Protein AF-A0A8I1W6R0-F1 (afdb_monomer)

Radius of gyratio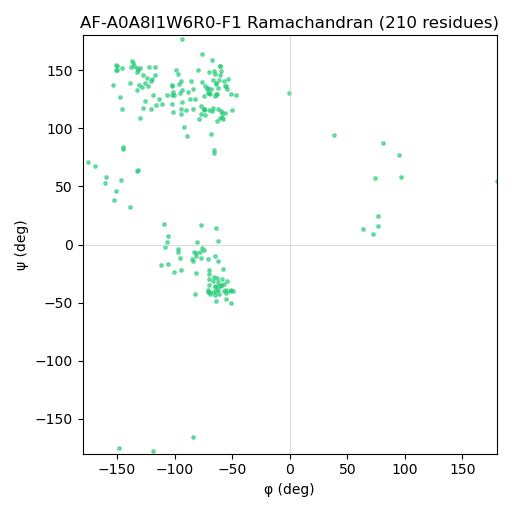n: 27.29 Å; Cα contacts (8 Å, |Δi|>4): 336; chains: 1; bounding box: 100×72×65 Å

Nearest PDB structures (foldseek):
  4rcj-assembly1_A  TM=4.500E-01  e=7.245E-02  Homo sapiens
  7qkn-assembly2_B  TM=4.262E-01  e=5.130E-02  Homo sapiens
  8bs5-assembly1_A  TM=4.139E-01  e=1.084E-01  Homo sapiens
  2g2x-assembly3_C  TM=3.161E-01  e=1.148E-01  Pseudomonas putida KT2440
  3eop-assembly1_A  TM=4.352E-01  e=2.036E+00  Homo sapiens

Mean predicted aligned error: 14.36 Å

Structure (mmCIF, N/CA/C/O backbone):
data_AF-A0A8I1W6R0-F1
#
_entry.id   AF-A0A8I1W6R0-F1
#
loop_
_atom_site.group_PDB
_atom_site.id
_atom_site.type_symbol
_atom_site.label_atom_id
_atom_site.label_alt_id
_atom_site.label_comp_id
_atom_site.label_asym_id
_atom_site.label_entity_id
_atom_site.label_seq_id
_atom_site.pdbx_PDB_ins_code
_atom_site.Cartn_x
_atom_site.Cartn_y
_atom_site.Cartn_z
_atom_site.occupancy
_atom_site.B_iso_or_equiv
_atom_site.auth_seq_id
_atom_site.auth_comp_id
_atom_site.auth_asym_id
_atom_site.auth_atom_id
_atom_site.pdbx_PDB_model_num
ATOM 1 N N . MET A 1 1 ? 82.281 -37.418 -23.275 1.00 39.62 1 MET A N 1
ATOM 2 C CA . MET A 1 1 ? 82.101 -35.989 -22.942 1.00 39.62 1 MET A CA 1
ATOM 3 C C . MET A 1 1 ? 80.602 -35.710 -22.928 1.00 39.62 1 MET A C 1
ATOM 5 O O . MET A 1 1 ? 79.991 -35.872 -23.977 1.00 39.62 1 MET A O 1
ATOM 9 N N . PRO A 1 2 ? 79.998 -35.463 -21.753 1.00 43.41 2 PRO A N 1
ATOM 10 C CA . PRO A 1 2 ? 78.548 -35.475 -21.556 1.00 43.41 2 PRO A CA 1
ATOM 11 C C . PRO A 1 2 ? 77.960 -34.060 -21.637 1.00 43.41 2 PRO A C 1
ATOM 13 O O . PRO A 1 2 ? 78.606 -33.112 -21.198 1.00 43.41 2 PRO A O 1
ATOM 16 N N . ILE A 1 3 ? 76.733 -33.906 -22.145 1.00 42.78 3 ILE A N 1
ATOM 17 C CA . ILE A 1 3 ? 75.996 -32.639 -22.033 1.00 42.78 3 ILE A CA 1
ATOM 18 C C . ILE A 1 3 ? 74.587 -32.908 -21.492 1.00 42.78 3 ILE A C 1
ATOM 20 O O . ILE A 1 3 ? 73.749 -33.531 -22.134 1.00 42.78 3 ILE A O 1
ATOM 24 N N . ALA A 1 4 ? 74.455 -32.461 -20.244 1.00 39.97 4 ALA A N 1
ATOM 25 C CA . ALA A 1 4 ? 73.326 -32.180 -19.366 1.00 39.97 4 ALA A CA 1
ATOM 26 C C . ALA A 1 4 ? 71.875 -32.385 -19.850 1.00 39.97 4 ALA A C 1
ATOM 28 O O . ALA A 1 4 ? 71.417 -31.807 -20.833 1.00 39.97 4 ALA A O 1
ATOM 29 N N . ALA A 1 5 ? 71.128 -33.093 -18.997 1.00 42.16 5 ALA A N 1
ATOM 30 C CA . ALA A 1 5 ? 69.675 -33.085 -18.914 1.00 42.16 5 ALA A CA 1
ATOM 31 C C . ALA A 1 5 ? 69.142 -31.701 -18.498 1.00 42.16 5 ALA A C 1
ATOM 33 O O . ALA A 1 5 ? 69.682 -31.055 -17.599 1.00 42.16 5 ALA A O 1
ATOM 34 N N . THR A 1 6 ? 68.060 -31.267 -19.140 1.00 49.19 6 THR A N 1
ATOM 35 C CA . THR A 1 6 ? 67.317 -30.038 -18.828 1.00 49.19 6 THR A CA 1
ATOM 36 C C . THR A 1 6 ? 66.114 -30.370 -17.933 1.00 49.19 6 THR A C 1
ATOM 38 O O . THR A 1 6 ? 65.444 -31.372 -18.193 1.00 49.19 6 THR A O 1
ATOM 41 N N . PRO A 1 7 ? 65.805 -29.569 -16.896 1.00 45.44 7 PRO A N 1
ATOM 42 C CA . PRO A 1 7 ? 64.643 -29.797 -16.045 1.00 45.44 7 PRO A CA 1
ATOM 43 C C . PRO A 1 7 ? 63.355 -29.173 -16.610 1.00 45.44 7 PRO A C 1
ATOM 45 O O . PRO A 1 7 ? 63.336 -28.058 -17.130 1.00 45.44 7 PRO A O 1
ATOM 48 N N . THR A 1 8 ? 62.272 -29.929 -16.442 1.00 42.75 8 THR A N 1
ATOM 49 C CA . THR A 1 8 ? 60.857 -29.574 -16.593 1.00 42.75 8 THR A CA 1
ATOM 50 C C . THR A 1 8 ? 60.512 -28.250 -15.904 1.00 42.75 8 THR A C 1
ATOM 52 O O . THR A 1 8 ? 60.788 -28.086 -14.720 1.00 42.75 8 THR A O 1
ATOM 55 N N . THR A 1 9 ? 59.862 -27.329 -16.623 1.00 40.44 9 THR A N 1
ATOM 56 C CA . THR A 1 9 ? 59.266 -26.108 -16.050 1.00 40.44 9 THR A CA 1
ATOM 57 C C . THR A 1 9 ? 57.742 -26.181 -16.174 1.00 40.44 9 THR A C 1
ATOM 59 O O . THR A 1 9 ? 57.217 -26.414 -17.263 1.00 40.44 9 THR A O 1
ATOM 62 N N . GLU A 1 10 ? 57.051 -26.029 -15.043 1.00 40.22 10 GLU A N 1
ATOM 63 C CA . GLU A 1 10 ? 55.591 -25.953 -14.901 1.00 40.22 10 GLU A CA 1
ATOM 64 C C . GLU A 1 10 ? 54.977 -24.765 -15.670 1.00 40.22 10 GLU A C 1
ATOM 66 O O . GLU A 1 10 ? 55.624 -23.725 -15.821 1.00 40.22 10 GLU A O 1
ATOM 71 N N . PRO A 1 11 ? 53.700 -24.841 -16.090 1.00 42.50 11 PRO A N 1
ATOM 72 C CA . PRO A 1 11 ? 52.971 -23.665 -16.541 1.00 42.50 11 PRO A CA 1
ATOM 73 C C . PRO A 1 11 ? 52.480 -22.833 -15.343 1.00 42.50 11 PRO A C 1
ATOM 75 O O . PRO A 1 11 ? 51.523 -23.191 -14.655 1.00 42.50 11 PRO A O 1
ATOM 78 N N . THR A 1 12 ? 53.112 -21.678 -15.130 1.00 39.31 12 THR A N 1
ATOM 79 C CA . THR A 1 12 ? 52.629 -20.620 -14.232 1.00 39.31 12 THR A CA 1
ATOM 80 C C . THR A 1 12 ? 51.257 -20.120 -14.689 1.00 39.31 12 THR A C 1
ATOM 82 O O . THR A 1 12 ? 51.101 -19.525 -15.755 1.00 39.31 12 THR A O 1
ATOM 85 N N . SER A 1 13 ? 50.266 -20.364 -13.835 1.00 40.09 13 SER A N 1
ATOM 86 C CA . SER A 1 13 ? 48.895 -19.864 -13.895 1.00 40.09 13 SER A CA 1
ATOM 87 C C . SER A 1 13 ? 48.857 -18.332 -13.945 1.00 40.09 13 SER A C 1
ATOM 89 O O . SER A 1 13 ? 49.197 -17.655 -12.973 1.00 40.09 13 SER A O 1
ATOM 91 N N . VAL A 1 14 ? 48.418 -17.773 -15.074 1.00 41.88 14 VAL A N 1
ATOM 92 C CA . VAL A 1 14 ? 48.085 -16.350 -15.190 1.00 41.88 14 VAL A CA 1
ATOM 93 C C . VAL A 1 14 ? 46.612 -16.195 -14.822 1.00 41.88 14 VAL A C 1
ATOM 95 O O . VAL A 1 14 ? 45.716 -16.364 -15.651 1.00 41.88 14 VAL A O 1
ATOM 98 N N . ALA A 1 15 ? 46.352 -15.909 -13.545 1.00 39.34 15 ALA A N 1
ATOM 99 C CA . ALA A 1 15 ? 45.029 -15.528 -13.072 1.00 39.34 15 ALA A CA 1
ATOM 100 C C . ALA A 1 15 ? 44.594 -14.242 -13.790 1.00 39.34 15 ALA A C 1
ATOM 102 O O . ALA A 1 15 ? 45.134 -13.158 -13.570 1.00 39.34 15 ALA A O 1
ATOM 103 N N . SER A 1 16 ? 43.626 -14.389 -14.691 1.00 39.25 16 SER A N 1
ATOM 104 C CA . SER A 1 16 ? 43.019 -13.286 -15.422 1.00 39.25 16 SER A CA 1
ATOM 105 C C . SER A 1 16 ? 42.226 -12.420 -14.448 1.00 39.25 16 SER A C 1
ATOM 107 O O . SER A 1 16 ? 41.252 -12.866 -13.842 1.00 39.25 16 SER A O 1
ATOM 109 N N . VAL A 1 17 ? 42.674 -11.179 -14.281 1.00 43.59 17 VAL A N 1
ATOM 110 C CA . VAL A 1 17 ? 41.998 -10.142 -13.502 1.00 43.59 17 VAL A CA 1
ATOM 111 C C . VAL A 1 17 ? 40.658 -9.845 -14.172 1.00 43.59 17 VAL A C 1
ATOM 113 O O . VAL A 1 17 ? 40.604 -9.230 -15.236 1.00 43.59 17 VAL A O 1
ATOM 116 N N . THR A 1 18 ? 39.561 -10.297 -13.568 1.00 38.66 18 THR A N 1
ATOM 117 C CA . THR A 1 18 ? 38.209 -9.923 -13.993 1.00 38.66 18 THR A CA 1
ATOM 118 C C . THR A 1 18 ? 37.999 -8.419 -13.783 1.00 38.66 18 THR A C 1
ATOM 120 O O . THR A 1 18 ? 38.247 -7.928 -12.675 1.00 38.66 18 THR A O 1
ATOM 123 N N . PRO A 1 19 ? 37.528 -7.665 -14.793 1.00 37.31 19 PRO A N 1
ATOM 124 C CA . PRO A 1 19 ? 37.219 -6.253 -14.625 1.00 37.31 19 PRO A CA 1
ATOM 125 C C . PRO A 1 19 ? 36.042 -6.049 -13.658 1.00 37.31 19 PRO A C 1
ATOM 127 O O . PRO A 1 19 ? 35.131 -6.866 -13.553 1.00 37.31 19 PRO A O 1
ATOM 130 N N . ILE A 1 20 ? 36.071 -4.912 -12.961 1.00 47.50 20 ILE A N 1
ATOM 131 C CA . ILE A 1 20 ? 35.216 -4.472 -11.837 1.00 47.50 20 ILE A CA 1
ATOM 132 C C . ILE A 1 20 ? 33.718 -4.289 -12.207 1.00 47.50 20 ILE A C 1
ATOM 134 O O . ILE A 1 20 ? 32.919 -3.756 -11.437 1.00 47.50 20 ILE A O 1
ATOM 138 N N . THR A 1 21 ? 33.270 -4.787 -13.355 1.00 44.94 21 THR A N 1
ATOM 139 C CA . THR A 1 21 ? 31.900 -4.611 -13.856 1.00 44.94 21 THR A CA 1
ATOM 140 C C . THR A 1 21 ? 30.864 -5.520 -13.170 1.00 44.94 21 THR A C 1
ATOM 142 O O . THR A 1 21 ? 29.666 -5.283 -13.286 1.00 44.94 21 THR A O 1
ATOM 145 N N . GLU A 1 22 ? 31.282 -6.517 -12.382 1.00 36.78 22 GLU A N 1
ATOM 146 C CA . GLU A 1 22 ? 30.377 -7.502 -11.756 1.00 36.78 22 GLU A CA 1
ATOM 147 C C . GLU A 1 22 ? 29.694 -7.018 -10.457 1.00 36.78 22 GLU A C 1
ATOM 149 O O . GLU A 1 22 ? 28.791 -7.661 -9.915 1.00 36.78 22 GLU A O 1
ATOM 154 N N . ARG A 1 23 ? 30.078 -5.849 -9.928 1.00 36.94 23 ARG A N 1
ATOM 155 C CA . ARG A 1 23 ? 29.515 -5.341 -8.662 1.00 36.94 23 ARG A CA 1
ATOM 156 C C . ARG A 1 23 ? 28.181 -4.600 -8.819 1.00 36.94 23 ARG A C 1
ATOM 158 O O . ARG A 1 23 ? 27.482 -4.414 -7.823 1.00 36.94 23 ARG A O 1
ATOM 165 N N . ALA A 1 24 ? 27.798 -4.221 -10.040 1.00 35.19 24 ALA A N 1
ATOM 166 C CA . ALA A 1 24 ? 26.541 -3.518 -10.313 1.00 35.19 24 ALA A CA 1
ATOM 167 C C . ALA A 1 24 ? 25.320 -4.459 -10.405 1.00 35.19 24 ALA A C 1
ATOM 169 O O . ALA A 1 24 ? 24.206 -4.049 -10.081 1.00 35.19 24 ALA A O 1
ATOM 170 N N . SER A 1 25 ? 25.522 -5.738 -10.735 1.00 36.66 25 SER A N 1
ATOM 171 C CA . 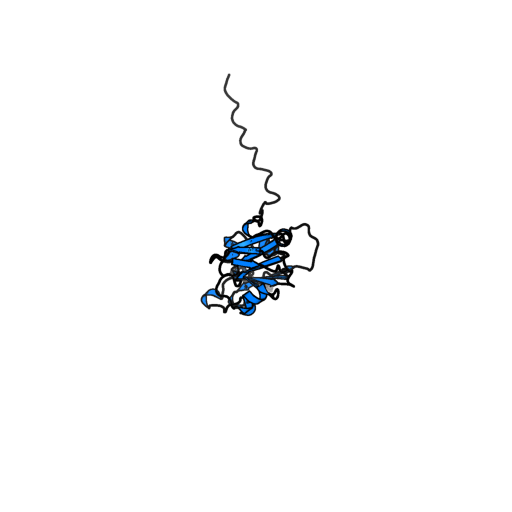SER A 1 25 ? 24.439 -6.693 -11.038 1.00 36.66 25 SER A CA 1
ATOM 172 C C . SER A 1 25 ? 23.796 -7.354 -9.809 1.00 36.66 25 SER A C 1
ATOM 174 O O . SER A 1 25 ? 22.801 -8.061 -9.925 1.00 36.66 25 SER A O 1
ATOM 176 N N . ARG A 1 26 ? 24.320 -7.136 -8.593 1.00 44.53 26 ARG A N 1
ATOM 177 C CA . ARG A 1 26 ? 23.848 -7.841 -7.379 1.00 44.53 26 ARG A CA 1
ATOM 178 C C . ARG A 1 26 ? 22.572 -7.278 -6.738 1.00 44.53 26 ARG A C 1
ATOM 180 O O . ARG A 1 26 ? 22.145 -7.786 -5.705 1.00 44.53 26 ARG A O 1
ATOM 187 N N . HIS A 1 27 ? 21.948 -6.253 -7.316 1.00 47.56 27 HIS A N 1
ATOM 188 C CA . HIS A 1 27 ? 20.782 -5.600 -6.705 1.00 47.56 27 HIS A CA 1
ATOM 189 C C . HIS A 1 27 ? 19.429 -6.098 -7.236 1.00 47.56 27 HIS A C 1
ATOM 191 O O . HIS A 1 27 ? 18.401 -5.746 -6.666 1.00 47.56 27 HIS A O 1
ATOM 197 N N . GLU A 1 28 ? 19.393 -6.952 -8.263 1.00 47.94 28 GLU A N 1
ATOM 198 C CA . GLU A 1 28 ? 18.135 -7.355 -8.917 1.00 47.94 28 GLU A CA 1
ATOM 199 C C . GLU A 1 28 ? 17.275 -8.371 -8.140 1.00 47.94 28 GLU A C 1
ATOM 201 O O . GLU A 1 28 ? 16.168 -8.685 -8.571 1.00 47.94 28 GLU A O 1
ATOM 206 N N . HIS A 1 29 ? 17.724 -8.875 -6.984 1.00 57.84 29 HIS A N 1
ATOM 207 C CA . HIS A 1 29 ? 17.049 -9.999 -6.313 1.00 57.84 29 HIS A CA 1
ATOM 208 C C . HIS A 1 29 ? 16.942 -9.872 -4.792 1.00 57.84 29 HIS A C 1
ATOM 210 O O . HIS A 1 29 ? 16.953 -10.8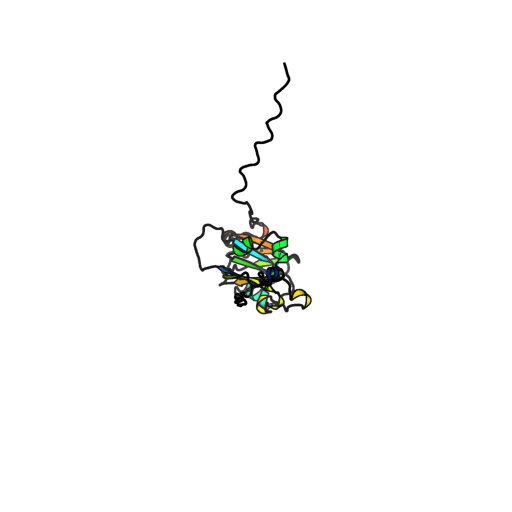67 -4.069 1.00 57.84 29 HIS A O 1
ATOM 216 N N . THR A 1 30 ? 16.808 -8.653 -4.270 1.00 76.25 30 THR A N 1
ATOM 217 C CA . THR A 1 30 ? 16.505 -8.503 -2.841 1.00 76.25 30 THR A CA 1
ATOM 218 C C . THR A 1 30 ? 15.042 -8.864 -2.580 1.00 76.25 30 THR A C 1
ATOM 220 O O . THR A 1 30 ? 14.134 -8.193 -3.072 1.00 76.25 30 THR A O 1
ATOM 223 N N . CYS A 1 31 ? 14.818 -9.929 -1.809 1.00 80.00 31 CYS A N 1
ATOM 224 C CA . CYS A 1 31 ? 13.500 -10.413 -1.411 1.00 80.00 31 CYS A CA 1
ATOM 225 C C . CYS A 1 31 ? 13.445 -10.565 0.111 1.00 80.00 31 CYS A C 1
ATOM 227 O O . CYS A 1 31 ? 14.168 -11.374 0.690 1.00 80.00 31 CYS A O 1
ATOM 229 N N . TYR A 1 32 ? 12.566 -9.804 0.750 1.00 81.75 32 TYR A N 1
ATOM 230 C CA . TYR A 1 32 ? 12.228 -9.945 2.159 1.00 81.75 32 TYR A CA 1
ATOM 231 C C . TYR A 1 32 ? 11.003 -10.834 2.258 1.00 81.75 32 TYR A C 1
ATOM 233 O O . TYR A 1 32 ? 9.932 -10.440 1.804 1.00 81.75 32 TYR A O 1
ATOM 241 N N . ARG A 1 33 ? 11.152 -12.040 2.810 1.00 81.12 33 ARG A N 1
ATOM 242 C CA . ARG A 1 33 ? 10.019 -12.916 3.119 1.00 81.12 33 ARG A CA 1
ATOM 243 C C . ARG A 1 33 ? 9.718 -12.836 4.600 1.00 81.12 33 ARG A C 1
ATOM 245 O O . ARG A 1 33 ? 10.612 -12.993 5.429 1.00 81.12 33 ARG A O 1
ATOM 252 N N . HIS A 1 34 ? 8.452 -12.635 4.922 1.00 75.50 34 HIS A N 1
ATOM 253 C CA . HIS A 1 34 ? 8.001 -12.663 6.298 1.00 75.50 34 HIS A CA 1
ATOM 254 C C . HIS A 1 34 ? 7.495 -14.065 6.621 1.00 75.50 34 HIS A C 1
ATOM 256 O O . HIS A 1 34 ? 6.520 -14.535 6.039 1.00 75.50 34 HIS A O 1
ATOM 262 N N . ALA A 1 35 ? 8.163 -14.742 7.558 1.00 58.53 35 ALA A N 1
ATOM 263 C CA . ALA A 1 35 ? 7.620 -15.960 8.143 1.00 58.53 35 ALA A CA 1
ATOM 264 C C . ALA A 1 35 ? 6.282 -15.654 8.839 1.00 58.53 35 ALA A C 1
ATOM 266 O O . ALA A 1 35 ? 6.095 -14.569 9.414 1.00 58.53 35 ALA A O 1
ATOM 267 N N . GLN A 1 36 ? 5.364 -16.621 8.790 1.00 54.34 36 GLN A N 1
ATOM 268 C CA . GLN A 1 36 ? 4.136 -16.603 9.578 1.00 54.34 36 GLN A CA 1
ATOM 269 C C . GLN A 1 36 ? 4.529 -16.527 11.061 1.00 54.34 36 GLN A C 1
ATOM 271 O O . GLN A 1 36 ? 5.174 -17.430 11.579 1.00 54.34 36 GLN A O 1
ATOM 276 N N . ARG A 1 37 ? 4.199 -15.391 11.688 1.00 49.91 37 ARG A N 1
ATOM 277 C CA . ARG A 1 37 ? 4.227 -15.097 13.130 1.00 49.91 37 ARG A CA 1
ATOM 278 C C . ARG A 1 37 ? 5.420 -15.685 13.918 1.00 49.91 37 ARG A C 1
ATOM 280 O O . ARG A 1 37 ? 5.332 -16.765 14.486 1.00 49.91 37 ARG A O 1
ATOM 287 N N . SER A 1 38 ? 6.483 -14.895 14.096 1.00 44.66 38 SER A N 1
ATOM 288 C CA . SER A 1 38 ? 7.211 -14.925 15.371 1.00 44.66 38 SER A CA 1
ATOM 289 C C . SER A 1 38 ? 6.800 -13.693 16.174 1.00 44.66 38 SER A C 1
ATOM 291 O O . SER A 1 38 ? 6.762 -12.573 15.658 1.00 44.66 38 SER A O 1
ATOM 293 N N . SER A 1 39 ? 6.397 -13.923 17.419 1.00 49.59 39 SER A N 1
ATOM 294 C CA . SER A 1 39 ? 6.094 -12.909 18.424 1.00 49.59 39 SER A CA 1
ATOM 295 C C . SER A 1 39 ? 7.375 -12.153 18.776 1.00 49.59 39 SER A C 1
ATOM 297 O O . SER A 1 39 ? 8.033 -12.450 19.768 1.00 49.59 39 SER A O 1
ATOM 299 N N . SER A 1 40 ? 7.786 -11.221 17.92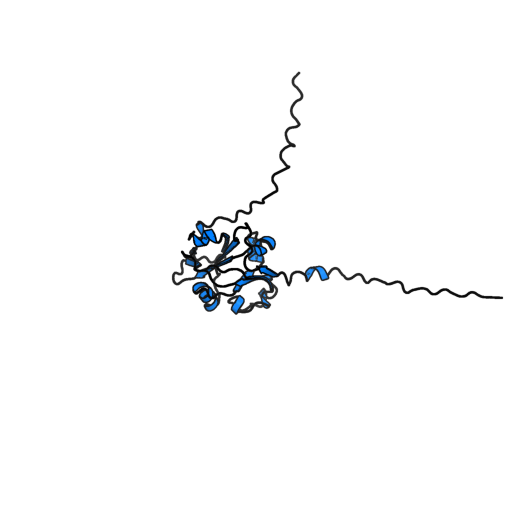2 1.00 48.94 40 SER A N 1
ATOM 300 C CA . SER A 1 40 ? 8.860 -10.289 18.255 1.00 48.94 40 SER A CA 1
ATOM 301 C C . SER A 1 40 ? 8.256 -9.002 18.805 1.00 48.94 40 SER A C 1
ATOM 303 O O . SER A 1 40 ? 7.255 -8.523 18.283 1.00 48.94 40 SER A O 1
ATOM 305 N N . VAL A 1 41 ? 8.900 -8.440 19.827 1.00 51.09 41 VAL A N 1
ATOM 306 C CA . VAL A 1 41 ? 8.582 -7.170 20.516 1.00 51.09 41 VAL A CA 1
ATOM 307 C C . VAL A 1 41 ? 8.672 -5.945 19.582 1.00 51.09 41 VAL A C 1
ATOM 309 O O . VAL A 1 41 ? 8.476 -4.808 19.999 1.00 51.09 41 VAL A O 1
ATOM 312 N N . ASN A 1 42 ? 8.959 -6.151 18.295 1.00 50.75 42 ASN A N 1
ATOM 313 C CA . ASN A 1 42 ? 9.020 -5.069 17.331 1.00 50.75 42 ASN A CA 1
ATOM 314 C C . ASN A 1 42 ? 7.610 -4.547 17.040 1.00 50.75 42 ASN A C 1
ATOM 316 O O . ASN A 1 42 ? 6.710 -5.352 16.782 1.00 50.75 42 ASN A O 1
ATOM 320 N N . PRO A 1 43 ? 7.412 -3.218 17.027 1.00 60.28 43 PRO A N 1
ATOM 321 C CA . PRO A 1 43 ? 6.139 -2.646 16.626 1.00 60.28 43 PRO A CA 1
ATOM 322 C C . PRO A 1 43 ? 5.762 -3.178 15.241 1.00 60.28 43 PRO A C 1
ATOM 324 O O . PRO A 1 43 ? 6.604 -3.222 14.342 1.00 60.28 43 PRO A O 1
ATOM 327 N N . GLU A 1 44 ? 4.507 -3.605 15.073 1.00 77.50 44 GLU A N 1
ATOM 328 C CA . GLU A 1 44 ? 3.971 -4.100 13.802 1.00 77.50 44 GLU A CA 1
ATOM 329 C C . GLU A 1 44 ? 3.936 -2.966 12.770 1.00 77.50 44 GLU A C 1
ATOM 331 O O . GLU A 1 44 ? 2.914 -2.302 12.559 1.00 77.50 44 GLU A O 1
ATOM 336 N N . LEU A 1 45 ? 5.098 -2.720 12.161 1.00 82.12 45 LEU A N 1
ATOM 337 C CA . LEU A 1 45 ? 5.337 -1.587 11.289 1.00 82.12 45 LEU A CA 1
ATOM 338 C C . LEU A 1 45 ? 4.410 -1.684 10.084 1.00 82.12 45 LEU A C 1
ATOM 340 O O . LEU A 1 45 ? 4.475 -2.617 9.280 1.00 82.12 45 LEU A O 1
ATOM 344 N N . THR A 1 46 ? 3.531 -0.703 9.986 1.00 81.50 46 THR A N 1
ATOM 345 C CA . THR A 1 46 ? 2.449 -0.652 9.019 1.00 81.50 46 THR A CA 1
ATOM 346 C C . THR A 1 46 ? 2.670 0.523 8.087 1.00 81.50 46 THR A C 1
ATOM 348 O O . THR A 1 46 ? 2.715 1.674 8.519 1.00 81.50 46 THR A O 1
ATOM 351 N N . LEU A 1 47 ? 2.792 0.233 6.795 1.00 85.88 47 LEU A N 1
ATOM 352 C CA . LEU A 1 47 ? 2.840 1.235 5.743 1.00 85.88 47 LEU A CA 1
ATOM 353 C C . LEU A 1 47 ? 1.418 1.630 5.358 1.00 85.88 47 LEU A C 1
ATOM 355 O O . LEU A 1 47 ? 0.687 0.810 4.812 1.00 85.88 47 LEU A O 1
ATOM 359 N N . ILE A 1 48 ? 1.039 2.887 5.571 1.00 84.44 48 ILE A N 1
ATOM 360 C CA . ILE A 1 48 ? -0.193 3.436 5.004 1.00 84.44 48 ILE A CA 1
ATOM 361 C C . ILE A 1 48 ? 0.136 4.389 3.861 1.00 84.44 48 ILE A C 1
ATOM 363 O O . ILE A 1 48 ? 0.961 5.288 4.008 1.00 84.44 48 ILE A O 1
ATOM 367 N N . VAL A 1 49 ? -0.489 4.183 2.707 1.00 83.06 49 VAL A N 1
ATOM 368 C CA . VAL A 1 49 ? -0.173 4.880 1.451 1.00 83.06 49 VAL A CA 1
ATOM 369 C C . VAL A 1 49 ? -1.442 5.378 0.778 1.00 83.06 49 VAL A C 1
ATOM 371 O O . VAL A 1 49 ? -2.490 4.744 0.857 1.00 83.06 49 VAL A O 1
ATOM 374 N N . SER A 1 50 ? -1.356 6.499 0.070 1.00 80.62 50 SER A N 1
ATOM 375 C CA . SER A 1 50 ? -2.413 6.931 -0.846 1.00 80.62 50 SER A CA 1
ATOM 376 C C . SER A 1 50 ? -2.198 6.351 -2.238 1.00 80.62 50 SER A C 1
ATOM 378 O O . SER A 1 50 ? -1.117 6.509 -2.811 1.00 80.62 50 SER A O 1
ATOM 380 N N . SER A 1 51 ? -3.236 5.762 -2.827 1.00 69.62 51 SER A N 1
ATOM 381 C CA . SER A 1 51 ? -3.213 5.413 -4.246 1.00 69.62 51 SER A CA 1
ATOM 382 C C . SER A 1 51 ? -3.249 6.684 -5.098 1.00 69.62 51 SER A C 1
ATOM 384 O O . SER A 1 51 ? -4.086 7.564 -4.887 1.00 69.62 51 SER A O 1
ATOM 386 N N . VAL A 1 52 ? -2.325 6.800 -6.051 1.00 61.53 52 VAL A N 1
ATOM 387 C CA . VAL A 1 52 ? -2.252 7.941 -6.977 1.00 61.53 52 VAL A CA 1
ATOM 388 C C . VAL A 1 52 ? -3.266 7.788 -8.109 1.00 61.53 52 VAL A C 1
ATOM 390 O O . VAL A 1 52 ? -3.605 6.680 -8.527 1.00 61.53 52 VAL A O 1
ATOM 393 N N . HIS A 1 53 ? -3.742 8.919 -8.625 1.00 57.41 53 HIS A N 1
ATOM 394 C CA . HIS A 1 53 ? -4.672 8.969 -9.751 1.00 57.41 53 HIS A CA 1
ATOM 395 C C . HIS A 1 53 ? -4.083 8.325 -11.020 1.00 57.41 53 HIS A C 1
ATOM 397 O O . HIS A 1 53 ? -2.867 8.306 -11.213 1.00 57.41 53 HIS A O 1
ATOM 403 N N . LYS A 1 54 ? -4.963 7.819 -11.900 1.00 64.38 54 LYS A N 1
ATOM 404 C CA . LYS A 1 54 ? -4.646 7.065 -13.136 1.00 64.38 54 LYS A CA 1
ATOM 405 C C . LYS A 1 54 ? -4.161 5.629 -12.887 1.00 64.38 54 LYS A C 1
ATOM 407 O O . LYS A 1 54 ? -3.066 5.231 -13.294 1.00 64.38 54 LYS A O 1
ATOM 412 N N . ARG A 1 55 ? -4.987 4.839 -12.204 1.00 72.69 55 ARG A N 1
ATOM 413 C CA . ARG A 1 55 ? -4.845 3.381 -12.112 1.00 72.69 55 ARG A CA 1
ATOM 414 C C . ARG A 1 55 ? -6.110 2.719 -12.624 1.00 72.69 55 ARG A C 1
ATOM 416 O O . ARG A 1 55 ? -7.181 3.321 -12.575 1.00 72.69 55 ARG A O 1
ATOM 423 N N . ASP A 1 56 ? -5.963 1.500 -13.123 1.00 80.06 56 ASP A N 1
ATOM 424 C CA . ASP A 1 56 ? -7.074 0.667 -13.548 1.00 80.06 56 ASP A CA 1
ATOM 425 C C . ASP A 1 56 ? -8.121 0.603 -12.419 1.00 80.06 56 ASP A C 1
ATOM 427 O O . ASP A 1 56 ? -7.758 0.331 -11.265 1.00 80.06 56 ASP A O 1
ATOM 431 N N . PRO A 1 57 ? -9.409 0.856 -12.710 1.00 83.62 57 PRO A N 1
ATOM 432 C CA . PRO A 1 57 ? -10.455 0.840 -11.695 1.00 83.62 57 PRO A CA 1
ATOM 433 C C . PRO A 1 57 ? -10.515 -0.468 -10.900 1.00 83.62 57 PRO A C 1
ATOM 435 O O . PRO A 1 57 ? -10.831 -0.437 -9.710 1.00 83.62 57 PRO A O 1
ATOM 438 N N . ARG A 1 58 ? -10.171 -1.610 -11.510 1.00 87.12 58 ARG A N 1
ATOM 439 C CA . ARG A 1 58 ? -10.139 -2.925 -10.851 1.00 87.12 58 ARG A CA 1
ATOM 440 C C . ARG A 1 58 ? -9.072 -2.983 -9.764 1.00 87.12 58 ARG A C 1
ATOM 442 O O . ARG A 1 58 ? -9.322 -3.566 -8.715 1.00 87.12 58 ARG A O 1
ATOM 449 N N . TYR A 1 59 ? -7.931 -2.322 -9.969 1.00 88.25 59 TYR A N 1
ATOM 450 C CA . TYR A 1 59 ? -6.857 -2.250 -8.977 1.00 88.25 59 TYR A CA 1
ATOM 451 C C . TYR A 1 59 ? -7.323 -1.507 -7.720 1.00 88.25 59 TYR A C 1
ATOM 453 O O . TYR A 1 59 ? -7.211 -2.022 -6.612 1.00 88.25 59 TYR A O 1
ATOM 461 N N . ALA A 1 60 ? -7.943 -0.332 -7.881 1.00 88.31 60 ALA A N 1
ATOM 462 C CA . ALA A 1 60 ? -8.515 0.403 -6.750 1.00 88.31 60 ALA A CA 1
ATOM 463 C C . ALA A 1 60 ? -9.686 -0.353 -6.094 1.00 88.31 60 ALA A C 1
ATOM 465 O O . ALA A 1 60 ? -9.826 -0.335 -4.873 1.00 88.31 60 ALA A O 1
ATOM 466 N N . THR A 1 61 ? -10.505 -1.041 -6.893 1.00 91.12 61 THR A N 1
ATOM 467 C CA . THR A 1 61 ? -11.640 -1.843 -6.410 1.00 91.12 61 THR A CA 1
ATOM 468 C C . THR A 1 61 ? -11.186 -3.011 -5.543 1.00 91.12 61 THR A C 1
ATOM 470 O O . THR A 1 61 ? -11.769 -3.234 -4.488 1.00 91.12 61 THR A O 1
ATOM 473 N N . ALA A 1 62 ? -10.091 -3.684 -5.904 1.00 93.69 62 ALA A N 1
ATOM 474 C CA . ALA A 1 62 ? -9.524 -4.747 -5.081 1.00 93.69 62 ALA A CA 1
ATOM 475 C C . ALA A 1 62 ? -9.180 -4.254 -3.663 1.00 93.69 62 ALA A C 1
ATOM 477 O O . ALA A 1 62 ? -9.482 -4.943 -2.695 1.00 93.69 62 ALA A O 1
ATOM 478 N N . PHE A 1 63 ? -8.642 -3.038 -3.512 1.00 94.25 63 PHE A N 1
ATOM 479 C CA . PHE A 1 63 ? -8.399 -2.459 -2.185 1.00 94.25 63 PHE A CA 1
ATOM 480 C C . PHE A 1 63 ? -9.680 -2.069 -1.441 1.00 94.25 63 PHE A C 1
ATOM 482 O O . PHE A 1 63 ? -9.722 -2.207 -0.219 1.00 94.25 63 PHE A O 1
ATOM 489 N N . ARG A 1 64 ? -10.714 -1.593 -2.153 1.00 93.06 64 ARG A N 1
ATOM 490 C CA . ARG A 1 64 ? -12.024 -1.268 -1.553 1.00 93.06 64 ARG A CA 1
ATOM 491 C C . ARG A 1 64 ? -12.751 -2.498 -1.025 1.00 93.06 64 ARG A C 1
ATOM 493 O O . ARG A 1 64 ? -13.534 -2.359 -0.097 1.00 93.06 64 ARG A O 1
ATOM 500 N N . GLU A 1 65 ? -12.502 -3.661 -1.613 1.00 95.31 65 GLU A N 1
ATOM 501 C CA . GLU A 1 65 ? -13.209 -4.906 -1.302 1.00 95.31 65 GLU A CA 1
ATOM 502 C C . GLU A 1 65 ? -12.371 -5.910 -0.499 1.00 95.31 65 GLU A C 1
ATOM 504 O O . GLU A 1 65 ? -12.836 -7.012 -0.237 1.00 95.31 65 GLU A O 1
ATOM 509 N N . GLY A 1 66 ? -11.136 -5.568 -0.114 1.00 95.81 66 GLY A N 1
ATOM 510 C CA . GLY A 1 66 ? -10.284 -6.491 0.646 1.00 95.81 66 GLY A CA 1
ATOM 511 C C . GLY A 1 66 ? -9.658 -7.609 -0.199 1.00 95.81 66 GLY A C 1
ATOM 512 O O . GLY A 1 66 ? -9.194 -8.603 0.342 1.00 95.81 66 GLY A O 1
ATOM 513 N N . ARG A 1 67 ? -9.644 -7.481 -1.531 1.00 96.50 67 ARG A N 1
ATOM 514 C CA . ARG A 1 67 ? -9.179 -8.517 -2.478 1.00 96.50 67 ARG A CA 1
ATOM 515 C C . ARG A 1 67 ? -7.817 -8.210 -3.108 1.00 96.50 67 ARG A C 1
ATOM 517 O O . ARG A 1 67 ? -7.410 -8.880 -4.056 1.00 96.50 67 ARG A O 1
ATOM 524 N N . ALA A 1 68 ? -7.133 -7.162 -2.655 1.00 95.38 68 ALA A N 1
ATOM 525 C CA . ALA A 1 68 ? -5.841 -6.779 -3.210 1.00 95.38 68 ALA A CA 1
ATOM 526 C C . ALA A 1 68 ? -4.748 -7.790 -2.837 1.00 95.38 68 ALA A C 1
ATOM 528 O O . ALA A 1 68 ? -4.567 -8.119 -1.671 1.00 95.38 68 ALA A O 1
ATOM 529 N N . ARG A 1 69 ? -3.989 -8.240 -3.842 1.00 96.19 69 ARG A N 1
ATOM 530 C CA . ARG A 1 69 ? -2.859 -9.174 -3.675 1.00 96.19 69 ARG A CA 1
ATOM 531 C C . ARG A 1 69 ? -1.496 -8.511 -3.813 1.00 96.19 69 ARG A C 1
ATOM 533 O O . ARG A 1 69 ? -0.485 -9.083 -3.421 1.00 96.19 69 ARG A O 1
ATOM 540 N N . TRP A 1 70 ? -1.466 -7.315 -4.390 1.00 95.50 70 TRP A N 1
ATOM 541 C CA . TRP A 1 70 ? -0.235 -6.642 -4.771 1.00 95.50 70 TRP A CA 1
ATOM 542 C C . TRP A 1 70 ? -0.311 -5.164 -4.435 1.00 95.50 70 TRP A C 1
ATOM 544 O O . TRP A 1 70 ? -1.325 -4.513 -4.682 1.00 95.50 70 TRP A O 1
ATOM 554 N N . TYR A 1 71 ? 0.795 -4.634 -3.930 1.00 94.25 71 TYR A N 1
ATOM 555 C CA . TYR A 1 71 ? 1.056 -3.202 -3.898 1.00 94.25 71 TYR A CA 1
ATOM 556 C C . TYR A 1 71 ? 2.451 -2.933 -4.460 1.00 94.25 71 TYR A C 1
ATOM 558 O O . TYR A 1 71 ? 3.337 -3.780 -4.383 1.00 94.25 71 TYR A O 1
ATOM 566 N N . HIS A 1 72 ? 2.663 -1.759 -5.044 1.00 92.62 72 HIS A N 1
ATOM 567 C CA . HIS A 1 72 ? 3.966 -1.386 -5.577 1.00 92.62 72 HIS A CA 1
ATOM 568 C C . HIS A 1 72 ? 4.219 0.109 -5.414 1.00 92.62 72 HIS A C 1
ATOM 570 O O . HIS A 1 72 ? 3.292 0.922 -5.430 1.00 92.62 72 HIS A O 1
ATOM 576 N N . MET A 1 73 ? 5.493 0.478 -5.310 1.00 90.38 73 MET A N 1
ATOM 577 C CA . MET A 1 73 ? 5.916 1.875 -5.359 1.00 90.38 73 MET A CA 1
ATOM 578 C C . MET A 1 73 ? 7.336 2.016 -5.916 1.00 90.38 73 MET A C 1
ATOM 580 O O . MET A 1 73 ? 8.158 1.123 -5.703 1.00 90.38 73 MET A O 1
ATOM 584 N N . PRO A 1 74 ? 7.667 3.131 -6.590 1.00 91.25 74 PRO A N 1
ATOM 585 C CA . PRO A 1 74 ? 9.036 3.384 -7.026 1.00 91.25 74 PRO A CA 1
ATOM 586 C C . PRO A 1 74 ? 9.992 3.467 -5.831 1.00 91.25 74 PRO A C 1
ATOM 588 O O . PRO A 1 74 ? 9.674 4.101 -4.819 1.00 91.25 74 PRO A O 1
ATOM 591 N N . VAL A 1 75 ? 11.205 2.928 -5.968 1.00 91.88 75 VAL A N 1
ATOM 592 C CA . VAL A 1 75 ? 12.255 3.048 -4.936 1.00 91.88 75 VAL A CA 1
ATOM 593 C C . VAL A 1 75 ? 12.610 4.510 -4.667 1.00 91.88 75 VAL A C 1
ATOM 595 O O . VAL A 1 75 ? 12.835 4.903 -3.524 1.00 91.88 75 VAL A O 1
ATOM 598 N N . SER A 1 76 ? 12.595 5.352 -5.703 1.00 89.50 76 SER A N 1
ATOM 599 C CA . SER A 1 76 ? 12.807 6.799 -5.570 1.00 89.50 76 SER A CA 1
ATOM 600 C C . SER A 1 76 ? 11.803 7.451 -4.613 1.00 89.50 76 SER A C 1
ATOM 602 O O . SER A 1 76 ? 12.157 8.366 -3.871 1.00 89.50 76 SER A O 1
ATOM 604 N N . THR A 1 77 ? 10.566 6.944 -4.568 1.00 86.81 77 THR A N 1
ATOM 605 C CA . THR A 1 77 ? 9.518 7.467 -3.687 1.00 86.81 77 THR A CA 1
ATOM 606 C C . THR A 1 77 ? 9.793 7.137 -2.222 1.00 86.81 77 THR A C 1
ATOM 608 O O . THR A 1 77 ? 9.611 8.010 -1.376 1.00 86.81 77 THR A O 1
ATOM 611 N N . SER A 1 78 ? 10.262 5.920 -1.912 1.00 87.56 78 SER A N 1
ATOM 612 C CA . SER A 1 78 ? 10.612 5.556 -0.531 1.00 87.56 78 SER A CA 1
ATOM 613 C C . SER A 1 78 ? 11.855 6.317 -0.062 1.00 87.56 78 SER A C 1
ATOM 615 O O . SER A 1 78 ? 11.857 6.878 1.031 1.00 87.56 78 SER A O 1
ATOM 617 N N . ARG A 1 79 ? 12.877 6.426 -0.925 1.00 87.81 79 ARG A N 1
ATOM 618 C CA . ARG A 1 79 ? 14.130 7.142 -0.629 1.00 87.81 79 ARG A CA 1
ATOM 619 C C . ARG A 1 79 ? 13.917 8.627 -0.355 1.00 87.81 79 ARG A C 1
ATOM 621 O O . ARG A 1 79 ? 14.480 9.142 0.603 1.00 87.81 79 ARG A O 1
ATOM 628 N N . ARG A 1 80 ? 13.066 9.304 -1.137 1.00 84.06 80 ARG A N 1
ATOM 629 C CA . ARG A 1 80 ? 12.727 10.727 -0.928 1.00 84.06 80 ARG A CA 1
ATOM 630 C C . ARG A 1 80 ? 12.137 11.006 0.460 1.00 84.06 80 ARG A C 1
ATOM 632 O O . ARG A 1 80 ? 12.156 12.139 0.913 1.00 84.06 80 ARG A O 1
ATOM 639 N N . GLN A 1 81 ? 11.601 9.983 1.114 1.00 78.94 81 GLN A N 1
ATOM 640 C CA . GLN A 1 81 ? 10.963 10.064 2.427 1.00 78.94 81 GLN A CA 1
ATOM 641 C C . GLN A 1 81 ? 11.817 9.392 3.519 1.00 78.94 81 GLN A C 1
ATOM 643 O O . GLN A 1 81 ? 11.302 9.034 4.573 1.00 78.94 81 GLN A O 1
ATOM 648 N N . GLY A 1 82 ? 13.111 9.163 3.257 1.00 80.38 82 GLY A N 1
ATOM 649 C CA . GLY A 1 82 ? 14.051 8.578 4.220 1.00 80.38 82 GLY A CA 1
ATOM 650 C C . GLY A 1 82 ? 13.850 7.083 4.495 1.00 80.38 82 GLY A C 1
ATOM 651 O O . GLY A 1 82 ? 14.476 6.535 5.397 1.00 80.38 82 GLY A O 1
ATOM 652 N N . MET A 1 83 ? 12.995 6.395 3.728 1.00 82.88 83 MET A N 1
ATOM 653 C CA . MET A 1 83 ? 12.742 4.964 3.894 1.00 82.88 83 MET A CA 1
ATOM 654 C C . MET A 1 83 ? 13.674 4.149 2.995 1.00 82.88 83 MET A C 1
ATOM 656 O O . MET A 1 83 ? 13.450 3.997 1.784 1.00 82.88 83 MET A O 1
ATOM 660 N N . PHE A 1 84 ? 14.725 3.616 3.616 1.00 83.81 84 PHE A N 1
ATOM 661 C CA . PHE A 1 84 ? 15.714 2.760 2.977 1.00 83.81 84 PHE A CA 1
ATOM 662 C C . PHE A 1 84 ? 15.365 1.277 3.133 1.00 83.81 84 PHE A C 1
ATOM 664 O O . PHE A 1 84 ? 14.395 0.877 3.776 1.00 83.81 84 PHE A O 1
ATOM 671 N N . THR A 1 85 ? 16.196 0.448 2.518 1.00 84.56 85 THR A N 1
ATOM 672 C CA . THR A 1 85 ? 16.077 -1.005 2.453 1.00 84.56 85 THR A CA 1
ATOM 673 C C . THR A 1 85 ? 15.865 -1.672 3.825 1.00 84.56 85 THR A C 1
ATOM 675 O O . THR A 1 85 ? 15.037 -2.573 3.942 1.00 84.56 85 THR A O 1
ATOM 678 N N . ARG A 1 86 ? 16.540 -1.200 4.887 1.00 82.81 86 ARG A N 1
ATOM 679 C CA . ARG A 1 86 ? 16.394 -1.748 6.251 1.00 82.81 86 ARG A CA 1
ATOM 680 C C . ARG A 1 86 ? 15.001 -1.497 6.835 1.00 82.81 86 ARG A C 1
ATOM 682 O O . ARG A 1 86 ? 14.455 -2.373 7.496 1.00 82.81 86 ARG A O 1
ATOM 689 N N . GLN A 1 87 ? 14.435 -0.314 6.620 1.00 83.88 87 GLN A N 1
ATOM 690 C CA . GLN A 1 87 ? 13.085 0.030 7.064 1.00 83.88 87 GLN A CA 1
ATOM 691 C C . GLN A 1 87 ? 12.041 -0.730 6.247 1.00 83.88 87 GLN A C 1
ATOM 693 O O . GLN A 1 87 ? 11.090 -1.263 6.808 1.00 83.88 87 GLN A O 1
ATOM 698 N N . MET A 1 88 ? 12.260 -0.837 4.933 1.00 88.56 88 MET A N 1
ATOM 699 C CA . MET A 1 88 ? 11.396 -1.600 4.035 1.00 88.56 88 MET A CA 1
ATOM 700 C C . MET A 1 88 ? 11.247 -3.052 4.503 1.00 88.56 88 MET A C 1
ATOM 702 O O . MET A 1 88 ? 10.134 -3.545 4.630 1.00 88.56 88 MET A O 1
ATOM 706 N N . ALA A 1 89 ? 12.361 -3.699 4.856 1.00 87.44 89 ALA A N 1
ATOM 707 C CA . ALA A 1 89 ? 12.399 -5.074 5.352 1.00 87.44 89 ALA A CA 1
ATOM 708 C C . ALA A 1 89 ? 11.650 -5.304 6.678 1.00 87.44 89 ALA A C 1
ATOM 710 O O . ALA A 1 89 ? 11.426 -6.450 7.058 1.00 87.44 89 ALA A O 1
ATOM 711 N N . GLN A 1 90 ? 11.297 -4.241 7.405 1.00 87.06 90 GLN A N 1
ATOM 712 C CA . GLN A 1 90 ? 10.580 -4.328 8.678 1.00 87.06 90 GLN A CA 1
ATOM 713 C C . GLN A 1 90 ? 9.067 -4.160 8.521 1.00 87.06 90 GLN A C 1
ATOM 715 O O . GLN A 1 90 ? 8.337 -4.434 9.470 1.00 87.06 90 GLN A O 1
ATOM 720 N N . ILE A 1 91 ? 8.578 -3.730 7.353 1.00 91.00 91 ILE A N 1
ATOM 721 C CA . ILE A 1 91 ? 7.148 -3.505 7.127 1.00 91.00 91 ILE A CA 1
ATOM 722 C C . ILE A 1 91 ? 6.414 -4.845 7.183 1.00 91.00 91 ILE A C 1
ATOM 724 O O . ILE A 1 91 ? 6.641 -5.726 6.362 1.00 91.00 91 ILE A O 1
ATOM 728 N N . ARG A 1 92 ? 5.506 -4.987 8.148 1.00 92.69 92 ARG A N 1
ATOM 729 C CA . ARG A 1 92 ? 4.707 -6.202 8.355 1.00 92.69 92 ARG A CA 1
ATOM 730 C C . ARG A 1 92 ? 3.302 -6.090 7.794 1.00 92.69 92 ARG A C 1
ATOM 732 O O . ARG A 1 92 ? 2.707 -7.115 7.475 1.00 92.69 92 ARG A O 1
ATOM 739 N N . TYR A 1 93 ? 2.794 -4.869 7.653 1.00 94.38 93 TYR A N 1
ATOM 740 C CA . TYR A 1 93 ? 1.451 -4.610 7.153 1.00 94.38 93 TYR A CA 1
ATOM 741 C C . TYR A 1 93 ? 1.429 -3.437 6.175 1.00 94.38 93 TYR A C 1
ATOM 743 O O . TYR A 1 93 ? 2.242 -2.516 6.258 1.00 94.38 93 TYR A O 1
ATOM 751 N N . CYS A 1 94 ? 0.470 -3.450 5.256 1.00 95.12 94 CYS A N 1
ATOM 752 C CA . CYS A 1 94 ? 0.235 -2.377 4.303 1.00 95.12 94 CYS A CA 1
ATOM 753 C C . CYS A 1 94 ? -1.253 -2.022 4.261 1.00 95.12 94 CYS A C 1
ATOM 755 O O . CYS A 1 94 ? -2.097 -2.903 4.160 1.00 95.12 94 CYS A O 1
ATOM 757 N N . ALA A 1 95 ? -1.587 -0.739 4.316 1.00 94.50 95 ALA A N 1
ATOM 758 C CA . ALA A 1 95 ? -2.931 -0.222 4.105 1.00 94.50 95 ALA A CA 1
ATOM 759 C C . ALA A 1 95 ? -2.903 0.804 2.968 1.00 94.50 95 ALA A C 1
ATOM 761 O O . ALA A 1 95 ? -2.017 1.656 2.901 1.00 94.50 95 ALA A O 1
ATOM 762 N N . VAL A 1 96 ? -3.884 0.744 2.067 1.00 92.81 96 VAL A N 1
ATOM 763 C CA . VAL A 1 96 ? -3.935 1.626 0.894 1.00 92.81 96 VAL A CA 1
ATOM 764 C C . VAL A 1 96 ? -5.222 2.435 0.919 1.00 92.81 96 VAL A C 1
ATOM 766 O O . VAL A 1 96 ? -6.318 1.886 0.819 1.00 92.81 96 VAL A O 1
ATOM 769 N N . ALA A 1 97 ? -5.086 3.755 1.034 1.00 91.81 97 ALA A N 1
ATOM 770 C CA . ALA A 1 97 ? -6.190 4.686 0.889 1.00 91.81 97 ALA A CA 1
ATOM 771 C C . ALA A 1 97 ? -6.516 4.862 -0.596 1.00 91.81 97 ALA A C 1
ATOM 773 O O . ALA A 1 97 ? -5.678 5.307 -1.387 1.00 91.81 97 ALA A O 1
ATOM 774 N N . VAL A 1 98 ? -7.741 4.510 -0.976 1.00 90.25 98 VAL A N 1
ATOM 775 C CA . VAL A 1 98 ? -8.223 4.551 -2.359 1.00 90.25 98 VAL A CA 1
ATOM 776 C C . VAL A 1 98 ? -9.380 5.535 -2.520 1.00 90.25 98 VAL A C 1
ATOM 778 O O . VAL A 1 98 ? -10.102 5.785 -1.552 1.00 90.25 98 VAL A O 1
ATOM 781 N N . PRO A 1 99 ? -9.574 6.105 -3.726 1.00 87.69 99 PRO A N 1
ATOM 782 C CA . PRO A 1 99 ? -10.735 6.938 -4.011 1.00 87.69 99 PRO A CA 1
ATOM 783 C C . PRO A 1 99 ? -12.047 6.191 -3.751 1.00 87.69 99 PRO A C 1
ATOM 785 O O . PRO A 1 99 ? -12.176 5.000 -4.071 1.00 87.69 99 PRO A O 1
ATOM 788 N N . VAL A 1 100 ? -13.010 6.919 -3.196 1.00 86.69 100 VAL A N 1
ATOM 789 C CA . VAL A 1 100 ? -14.389 6.479 -2.951 1.00 86.69 100 VAL A CA 1
ATOM 790 C C . VAL A 1 100 ? -15.359 7.374 -3.729 1.00 86.69 100 VAL A C 1
ATOM 792 O O . VAL A 1 100 ? -14.921 8.246 -4.473 1.00 86.69 100 VAL A O 1
ATOM 795 N N . ASN A 1 101 ? -16.668 7.150 -3.582 1.00 86.88 101 ASN A N 1
ATOM 796 C CA . ASN A 1 101 ? -17.692 7.939 -4.280 1.00 86.88 101 ASN A CA 1
ATOM 797 C C . ASN A 1 101 ? -17.611 9.439 -3.957 1.00 86.88 101 ASN A C 1
ATOM 799 O O . ASN A 1 101 ? -17.954 10.260 -4.797 1.00 86.88 101 ASN A O 1
ATOM 803 N N . ASP A 1 102 ? -17.140 9.788 -2.759 1.00 86.62 102 ASP A N 1
ATOM 804 C CA . ASP A 1 102 ? -16.799 11.163 -2.408 1.00 86.62 102 ASP A CA 1
ATOM 805 C C . ASP A 1 102 ? -15.438 11.537 -3.034 1.00 86.62 102 ASP A C 1
ATOM 807 O O . ASP A 1 102 ? -14.407 10.991 -2.619 1.00 86.62 102 ASP A O 1
ATOM 811 N N . PRO A 1 103 ? -15.403 12.465 -4.011 1.00 83.88 103 PRO A N 1
ATOM 812 C CA . PRO A 1 103 ? -14.179 12.831 -4.718 1.00 83.88 103 PRO A CA 1
ATOM 813 C C . PRO A 1 103 ? -13.198 13.628 -3.848 1.00 83.88 103 PRO A C 1
ATOM 815 O O . PRO A 1 103 ? -12.043 13.800 -4.241 1.00 83.88 103 PRO A O 1
ATOM 818 N N . THR A 1 104 ? -13.628 14.119 -2.683 1.00 86.19 104 THR A N 1
ATOM 819 C CA . THR A 1 104 ? -12.810 14.946 -1.786 1.00 86.19 104 THR A CA 1
ATOM 820 C C . THR A 1 104 ? -11.940 14.118 -0.846 1.00 86.19 104 THR A C 1
ATOM 822 O O . THR A 1 104 ? -11.012 14.654 -0.236 1.00 86.19 104 THR A O 1
ATOM 825 N N . VAL A 1 105 ? -12.178 12.804 -0.751 1.00 88.62 105 VAL A N 1
ATOM 826 C CA . VAL A 1 105 ? -11.463 11.922 0.178 1.00 88.62 105 VAL A CA 1
ATOM 827 C C . VAL A 1 105 ? -11.028 10.597 -0.444 1.00 88.62 105 VAL A C 1
ATOM 829 O O . VAL A 1 105 ? -11.590 10.075 -1.403 1.00 88.62 105 VAL A O 1
ATOM 832 N N . GLN A 1 106 ? -10.004 10.015 0.165 1.00 89.88 106 GLN A N 1
ATOM 833 C CA . GLN A 1 106 ? -9.580 8.638 -0.027 1.00 89.88 106 GLN A CA 1
ATOM 834 C C . GLN A 1 106 ? -9.740 7.896 1.295 1.00 89.88 106 GLN A C 1
ATOM 836 O O . GLN A 1 106 ? -9.539 8.472 2.369 1.00 89.88 106 GLN A O 1
ATOM 841 N N . LYS A 1 107 ? -10.092 6.613 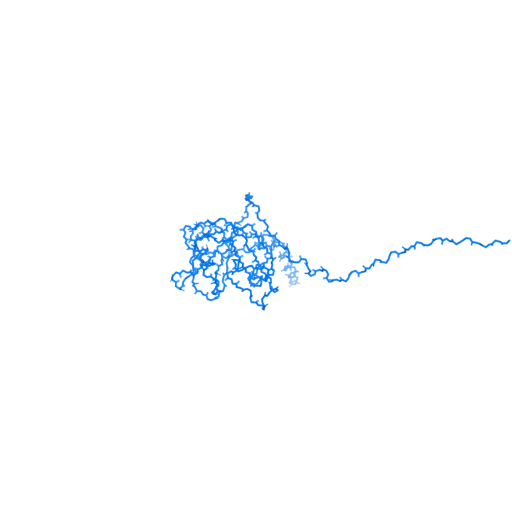1.224 1.00 92.25 107 LYS A N 1
ATOM 842 C CA . LYS A 1 107 ? -10.313 5.782 2.410 1.00 92.25 107 LYS A CA 1
ATOM 843 C C . LYS A 1 107 ? -9.521 4.489 2.325 1.00 92.25 107 LYS A C 1
ATOM 845 O O . LYS A 1 107 ? -9.502 3.845 1.277 1.00 92.25 107 LYS A O 1
ATOM 850 N N . ALA A 1 108 ? -8.878 4.113 3.426 1.00 93.88 108 ALA A N 1
ATOM 851 C CA . ALA A 1 108 ? -8.347 2.769 3.624 1.00 93.88 1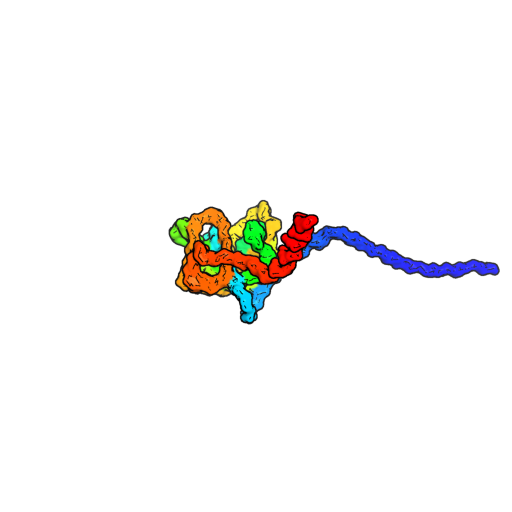08 ALA A CA 1
ATOM 852 C C . ALA A 1 108 ? -9.316 1.999 4.526 1.00 93.88 108 ALA A C 1
ATOM 854 O O . ALA A 1 108 ? -9.499 2.362 5.685 1.00 93.88 108 ALA A O 1
ATOM 855 N N . PHE A 1 109 ? -9.958 0.966 3.982 1.00 95.06 109 PHE A N 1
ATOM 856 C CA . PHE A 1 109 ? -10.905 0.117 4.720 1.00 95.06 109 PHE A CA 1
ATOM 857 C C . PHE A 1 109 ? -10.249 -1.133 5.308 1.00 95.06 109 PHE A C 1
ATOM 859 O O . PHE A 1 109 ? -10.776 -1.732 6.242 1.00 95.06 109 PHE A O 1
ATOM 866 N N . PHE A 1 110 ? -9.111 -1.525 4.739 1.00 95.94 110 PHE A N 1
ATOM 867 C CA . PHE A 1 110 ? -8.417 -2.761 5.051 1.00 95.94 110 PHE A CA 1
ATOM 868 C C . PHE A 1 110 ? -6.931 -2.501 5.258 1.00 95.94 110 PHE A C 1
ATOM 870 O O . PHE A 1 110 ? -6.346 -1.594 4.653 1.00 95.94 110 PHE A O 1
ATOM 877 N N . VAL A 1 111 ? -6.335 -3.355 6.076 1.00 95.88 111 VAL A N 1
ATOM 878 C CA . VAL A 1 111 ? -4.897 -3.514 6.233 1.00 95.88 111 VAL A CA 1
ATOM 879 C C . VAL A 1 111 ? -4.532 -4.950 5.877 1.00 95.88 111 VAL A C 1
ATOM 881 O O . VAL A 1 111 ? -5.273 -5.882 6.170 1.00 95.88 111 VAL A O 1
ATOM 884 N N . TYR A 1 112 ? -3.410 -5.125 5.199 1.00 96.06 112 TYR A N 1
ATOM 885 C CA . TYR A 1 112 ? -2.992 -6.390 4.615 1.00 96.06 112 TYR A CA 1
ATOM 886 C C . TYR A 1 112 ? -1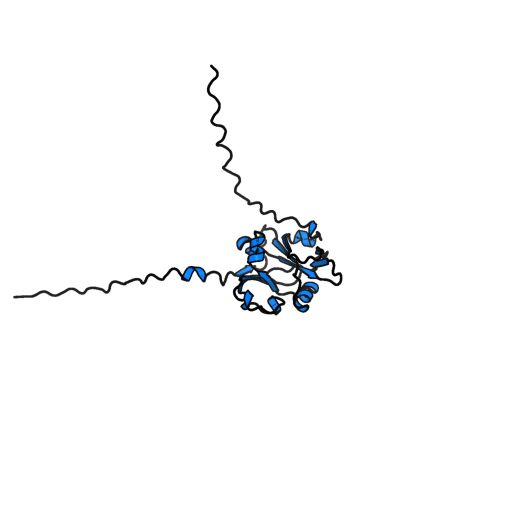.667 -6.810 5.247 1.00 96.06 112 TYR A C 1
ATOM 888 O O . TYR A 1 112 ? -0.733 -6.002 5.241 1.00 96.06 112 TYR A O 1
ATOM 896 N N . PRO A 1 113 ? -1.534 -8.042 5.761 1.00 95.75 113 PRO A N 1
ATOM 897 C CA . PRO A 1 113 ? -0.234 -8.612 6.079 1.00 95.75 113 PRO A CA 1
ATOM 898 C C . PRO A 1 113 ? 0.656 -8.600 4.836 1.00 95.75 113 PRO A C 1
ATOM 900 O O . PRO A 1 113 ? 0.214 -8.945 3.740 1.00 95.75 113 PRO A O 1
ATOM 903 N N . VAL A 1 114 ? 1.916 -8.216 4.996 1.00 95.50 114 VAL A N 1
ATOM 904 C CA . VAL A 1 114 ? 2.906 -8.275 3.920 1.00 95.50 114 VAL A CA 1
ATOM 905 C C . VAL A 1 114 ? 3.588 -9.635 3.978 1.00 95.50 114 VAL A C 1
ATOM 907 O O . VAL A 1 114 ? 4.252 -9.968 4.958 1.00 95.50 114 VAL A O 1
ATOM 910 N N . LEU A 1 115 ? 3.407 -10.434 2.927 1.00 94.62 115 LEU A N 1
ATOM 911 C CA . LEU A 1 115 ? 4.010 -11.762 2.798 1.00 94.62 115 LEU A CA 1
ATOM 912 C C . LEU A 1 115 ? 5.445 -11.663 2.285 1.00 94.62 115 LEU A C 1
ATOM 914 O O . LEU A 1 115 ? 6.351 -12.332 2.790 1.00 94.62 115 LEU A O 1
ATOM 918 N N . SER A 1 116 ? 5.660 -10.802 1.289 1.00 94.19 116 SER A N 1
ATOM 919 C CA . SER A 1 116 ? 6.993 -10.520 0.772 1.00 94.19 116 SER A CA 1
ATOM 920 C C . SER A 1 116 ? 7.138 -9.106 0.222 1.00 94.19 116 SER A C 1
ATOM 922 O O . SER A 1 116 ? 6.166 -8.507 -0.238 1.00 94.19 116 SER A O 1
ATOM 924 N N . ILE A 1 117 ? 8.369 -8.589 0.239 1.00 94.75 117 ILE A N 1
ATOM 925 C CA . ILE A 1 117 ? 8.759 -7.360 -0.457 1.00 94.75 117 ILE A CA 1
ATOM 926 C C . ILE A 1 117 ? 9.953 -7.668 -1.351 1.00 94.75 117 ILE A C 1
ATOM 928 O O . ILE A 1 117 ? 10.983 -8.146 -0.878 1.00 94.75 117 ILE A O 1
ATOM 932 N N . ARG A 1 118 ? 9.825 -7.384 -2.646 1.00 94.31 118 ARG A N 1
ATOM 933 C CA . ARG A 1 118 ? 10.864 -7.612 -3.653 1.00 94.31 118 ARG A CA 1
ATOM 934 C C . ARG A 1 118 ? 11.282 -6.314 -4.321 1.00 94.31 118 ARG A C 1
ATOM 936 O O . ARG A 1 118 ? 10.439 -5.469 -4.610 1.00 94.31 118 ARG A O 1
ATOM 943 N N . LEU A 1 119 ? 12.572 -6.193 -4.598 1.00 93.62 119 LEU A N 1
ATOM 944 C CA . LEU A 1 119 ? 13.105 -5.185 -5.504 1.00 93.62 119 LEU A CA 1
ATOM 945 C C . LEU A 1 119 ? 13.046 -5.728 -6.937 1.00 93.62 119 LEU A C 1
ATOM 947 O O . LEU A 1 119 ? 13.527 -6.829 -7.190 1.00 93.62 119 LEU A O 1
ATOM 951 N N . THR A 1 120 ? 12.410 -5.000 -7.853 1.00 92.31 120 THR A N 1
ATOM 952 C CA . THR A 1 120 ? 12.242 -5.437 -9.247 1.00 92.31 120 THR A CA 1
ATOM 953 C C . THR A 1 120 ? 12.177 -4.256 -10.206 1.00 92.31 120 THR A C 1
ATOM 955 O O . THR A 1 120 ? 11.684 -3.182 -9.856 1.00 92.31 120 THR A O 1
ATOM 958 N N . ALA A 1 121 ? 12.628 -4.468 -11.442 1.00 91.69 121 ALA A N 1
ATOM 959 C CA . ALA A 1 121 ? 12.437 -3.516 -12.529 1.00 91.69 121 ALA A CA 1
ATOM 960 C C . ALA A 1 121 ? 10.943 -3.372 -12.873 1.00 91.69 121 ALA A C 1
ATOM 962 O O . ALA A 1 121 ? 10.174 -4.335 -12.774 1.00 91.69 121 ALA A O 1
ATOM 963 N N . ARG A 1 122 ? 10.524 -2.171 -13.283 1.00 91.00 122 ARG A N 1
ATOM 964 C CA . ARG A 1 122 ? 9.128 -1.853 -13.618 1.00 91.00 122 ARG A CA 1
ATOM 965 C C . ARG A 1 122 ? 8.603 -2.668 -14.794 1.00 91.00 122 ARG A C 1
ATOM 967 O O . ARG A 1 122 ? 7.420 -3.002 -14.794 1.00 91.00 122 ARG A O 1
ATOM 974 N N . GLU A 1 123 ? 9.441 -2.958 -15.782 1.00 90.56 123 GLU A N 1
ATOM 975 C CA . GLU A 1 123 ? 9.092 -3.780 -16.951 1.00 90.56 123 GLU A CA 1
ATOM 976 C C . GLU A 1 123 ? 8.736 -5.224 -16.591 1.00 90.56 123 GLU A C 1
ATOM 978 O O . GLU A 1 123 ? 7.882 -5.820 -17.240 1.00 90.56 123 GLU A O 1
ATOM 983 N N . LYS A 1 124 ? 9.310 -5.750 -15.502 1.00 90.75 124 LYS A N 1
ATOM 984 C CA . LYS A 1 124 ? 9.031 -7.096 -14.986 1.00 90.75 124 LYS A CA 1
ATOM 985 C C . LYS A 1 124 ? 7.697 -7.165 -14.221 1.00 90.75 124 LYS A C 1
ATOM 987 O O . LYS A 1 124 ? 7.280 -8.249 -13.821 1.00 90.75 124 LYS A O 1
ATOM 992 N N . LEU A 1 125 ? 7.026 -6.028 -13.994 1.00 90.88 125 LEU A N 1
ATOM 993 C CA . LEU A 1 125 ? 5.761 -5.951 -13.260 1.00 90.88 125 LEU A CA 1
ATOM 994 C C . LEU A 1 125 ? 4.541 -6.001 -14.183 1.00 90.88 125 LEU A C 1
ATOM 996 O O . LEU A 1 125 ? 4.421 -5.228 -15.136 1.00 90.88 125 LEU A O 1
ATOM 1000 N N . SER A 1 126 ? 3.571 -6.841 -13.825 1.00 91.00 126 SER A N 1
ATOM 1001 C CA . SER A 1 126 ? 2.334 -6.995 -14.587 1.00 91.00 126 SER A CA 1
ATOM 1002 C C . SER A 1 126 ? 1.346 -5.840 -14.366 1.00 91.00 126 SER A C 1
ATOM 1004 O O . SER A 1 126 ? 1.415 -5.070 -13.398 1.00 91.00 126 SER A O 1
ATOM 1006 N N . ARG A 1 127 ? 0.351 -5.737 -15.257 1.00 88.62 127 ARG A N 1
ATOM 1007 C CA . ARG A 1 127 ? -0.774 -4.797 -15.108 1.00 88.62 127 ARG A CA 1
ATOM 1008 C C . ARG A 1 127 ? -1.614 -5.095 -13.864 1.00 88.62 127 ARG A C 1
ATOM 1010 O O . ARG A 1 127 ? -2.134 -4.165 -13.261 1.00 88.62 127 ARG A O 1
ATOM 1017 N N . GLU A 1 128 ? -1.728 -6.361 -13.468 1.00 89.56 128 GLU A N 1
ATOM 1018 C CA . GLU A 1 128 ? -2.407 -6.766 -12.230 1.00 89.56 128 GLU A CA 1
ATOM 1019 C C . GLU A 1 128 ? -1.666 -6.236 -10.995 1.00 89.56 128 GLU A C 1
ATOM 1021 O O . GLU A 1 128 ? -2.286 -5.676 -10.095 1.00 89.56 128 GLU A O 1
ATOM 1026 N N . GLN A 1 129 ? -0.334 -6.341 -10.986 1.00 91.19 129 GLN A N 1
ATOM 1027 C CA . GLN A 1 129 ? 0.507 -5.884 -9.876 1.00 91.19 129 GLN A CA 1
ATOM 1028 C C . GLN A 1 129 ? 0.557 -4.360 -9.751 1.00 91.19 129 GLN A C 1
ATOM 1030 O O . GLN A 1 129 ? 0.751 -3.830 -8.655 1.00 91.19 129 GLN A O 1
ATOM 1035 N N . THR A 1 130 ? 0.406 -3.647 -10.871 1.00 86.50 130 THR A N 1
ATOM 1036 C CA . THR A 1 130 ? 0.639 -2.197 -10.918 1.00 86.50 130 THR A CA 1
ATOM 1037 C C . THR A 1 130 ? -0.605 -1.351 -11.135 1.00 86.50 130 THR A C 1
ATOM 1039 O O . THR A 1 130 ? -0.591 -0.142 -10.898 1.00 86.50 130 THR A O 1
ATOM 1042 N N . GLY A 1 131 ? -1.690 -1.956 -11.614 1.00 85.12 131 GLY A N 1
ATOM 1043 C CA . GLY A 1 131 ? -2.868 -1.234 -12.073 1.00 85.12 131 GLY A CA 1
ATOM 1044 C C . GLY A 1 131 ? -2.596 -0.334 -13.284 1.00 85.12 131 GLY A C 1
ATOM 1045 O O . GLY A 1 131 ? -3.413 0.534 -13.577 1.00 85.12 131 GLY A O 1
ATOM 1046 N N . SER A 1 132 ? -1.463 -0.467 -13.980 1.00 83.25 132 SER A N 1
ATOM 1047 C CA . SER A 1 132 ? -1.169 0.294 -15.198 1.00 83.25 132 SER A CA 1
ATOM 1048 C C . SER A 1 132 ? -0.256 -0.481 -16.144 1.00 83.25 132 SER A C 1
ATOM 1050 O O . SER A 1 132 ? 0.502 -1.357 -15.735 1.00 83.25 132 SER A O 1
ATOM 1052 N N . GLN A 1 133 ? -0.324 -0.172 -17.436 1.00 77.12 133 GLN A N 1
ATOM 1053 C CA . GLN A 1 133 ? 0.694 -0.661 -18.366 1.00 77.12 133 GLN A CA 1
ATOM 1054 C C . GLN A 1 133 ? 2.019 0.058 -18.098 1.00 77.12 133 GLN A C 1
ATOM 1056 O O . GLN A 1 133 ? 2.017 1.212 -17.664 1.00 77.12 133 GLN A O 1
ATOM 1061 N N . THR A 1 134 ? 3.136 -0.631 -18.329 1.00 75.06 134 THR A N 1
ATOM 1062 C CA . THR A 1 134 ? 4.475 -0.043 -18.242 1.00 75.06 134 THR A CA 1
ATOM 1063 C C . THR A 1 134 ? 4.678 0.921 -19.408 1.00 75.06 134 THR A C 1
ATOM 1065 O O . THR A 1 134 ? 4.690 0.467 -20.550 1.00 75.06 134 THR A O 1
ATOM 1068 N N . PRO A 1 135 ? 4.858 2.232 -19.177 1.00 72.81 135 PRO A N 1
ATOM 1069 C CA . PRO A 1 135 ? 5.353 3.116 -20.221 1.00 72.81 135 PRO A CA 1
ATOM 1070 C C . PRO A 1 135 ? 6.809 2.738 -20.549 1.00 72.81 135 PRO A C 1
ATOM 1072 O O . PRO A 1 135 ? 7.564 2.482 -19.606 1.00 72.81 135 PRO A O 1
ATOM 1075 N N . PRO A 1 136 ? 7.237 2.768 -21.826 1.00 63.66 136 PRO A N 1
ATOM 1076 C CA . PRO A 1 136 ? 8.608 2.420 -22.220 1.00 63.66 136 PRO A CA 1
ATOM 1077 C C . PRO A 1 136 ? 9.687 3.172 -21.425 1.00 63.66 136 PRO A C 1
ATOM 1079 O O . PRO A 1 136 ? 10.649 2.576 -20.959 1.00 63.66 136 PRO A O 1
ATOM 1082 N N . ALA A 1 137 ? 9.467 4.463 -21.154 1.00 71.50 137 ALA A N 1
ATOM 1083 C CA . ALA A 1 137 ? 10.396 5.321 -20.411 1.00 71.50 137 ALA A CA 1
ATOM 1084 C C . ALA A 1 137 ? 10.617 4.929 -18.934 1.00 71.50 137 ALA A C 1
ATOM 1086 O O . ALA A 1 137 ? 11.474 5.508 -18.270 1.00 71.50 137 ALA A O 1
ATOM 1087 N N . LEU A 1 138 ? 9.826 3.999 -18.384 1.00 73.25 138 LEU A N 1
ATOM 1088 C CA . LEU A 1 138 ? 9.943 3.569 -16.989 1.00 73.25 138 LEU A CA 1
ATOM 1089 C C . LEU A 1 138 ? 10.522 2.158 -16.837 1.00 73.25 138 LEU A C 1
ATOM 1091 O O . LEU A 1 138 ? 10.663 1.736 -15.694 1.00 73.25 138 LEU A O 1
ATOM 1095 N N . GLY A 1 139 ? 10.829 1.437 -17.924 1.00 73.94 139 GLY A N 1
ATOM 1096 C CA . GLY A 1 139 ? 11.120 -0.007 -17.905 1.00 73.94 139 GLY A CA 1
ATOM 1097 C C . GLY A 1 139 ? 12.177 -0.434 -16.881 1.00 73.94 139 GLY A C 1
ATOM 1098 O O . GLY A 1 139 ? 11.903 -1.276 -16.022 1.00 73.94 139 GLY A O 1
ATOM 1099 N N . GLU A 1 140 ? 13.319 0.252 -16.882 1.00 81.06 140 GLU A N 1
ATOM 1100 C CA . GLU A 1 140 ? 14.478 -0.055 -16.030 1.00 81.06 140 GLU A CA 1
ATOM 1101 C C . GLU A 1 140 ? 14.367 0.495 -14.598 1.00 81.06 140 GLU A C 1
ATOM 1103 O O . GLU A 1 140 ? 15.178 0.177 -13.722 1.00 81.06 140 GLU A O 1
ATOM 1108 N N . GLN A 1 141 ? 13.367 1.338 -14.320 1.00 88.94 141 GLN A N 1
ATOM 1109 C CA . GLN A 1 141 ? 13.222 1.926 -12.993 1.00 88.94 141 GLN A CA 1
ATOM 1110 C C . GLN A 1 141 ? 12.935 0.847 -11.950 1.00 88.94 141 GLN A C 1
ATOM 1112 O O . GLN A 1 141 ? 12.120 -0.052 -12.154 1.00 88.94 141 GLN A O 1
ATOM 1117 N N . GLN A 1 142 ? 13.570 0.987 -10.790 1.00 92.81 142 GLN A N 1
ATOM 1118 C CA . GLN A 1 142 ? 13.434 0.048 -9.684 1.00 92.81 142 GLN A CA 1
ATOM 1119 C C . GLN A 1 142 ? 12.194 0.348 -8.835 1.00 92.81 142 GLN A C 1
ATOM 1121 O O . GLN A 1 142 ? 11.937 1.493 -8.440 1.00 92.81 142 GLN A O 1
ATOM 1126 N N . TYR A 1 143 ? 11.445 -0.705 -8.520 1.00 93.56 143 TYR A N 1
ATOM 1127 C CA . TYR A 1 143 ? 10.218 -0.672 -7.734 1.00 93.56 143 TYR A CA 1
ATOM 1128 C C . TYR A 1 143 ? 10.284 -1.672 -6.584 1.00 93.56 143 TYR A C 1
ATOM 1130 O O . TYR A 1 143 ? 10.828 -2.768 -6.710 1.00 93.56 143 TYR A O 1
ATOM 1138 N N . TRP A 1 144 ? 9.660 -1.295 -5.474 1.00 94.38 144 TRP A N 1
ATOM 1139 C CA . TRP A 1 144 ? 9.272 -2.228 -4.429 1.00 94.38 144 TRP A CA 1
ATOM 1140 C C . TRP A 1 144 ? 7.958 -2.888 -4.834 1.00 94.38 144 TRP A C 1
ATOM 1142 O O . TRP A 1 144 ? 6.986 -2.182 -5.106 1.00 94.38 144 TRP A O 1
ATOM 1152 N N . LEU A 1 145 ? 7.928 -4.217 -4.857 1.00 95.19 145 LEU A N 1
ATOM 1153 C CA . LEU A 1 145 ? 6.731 -5.026 -5.054 1.00 95.19 145 LEU A CA 1
ATOM 1154 C C . LEU A 1 145 ? 6.393 -5.754 -3.757 1.00 95.19 145 LEU A C 1
ATOM 1156 O O . LEU A 1 145 ? 7.182 -6.563 -3.274 1.00 95.19 145 LEU A O 1
ATOM 1160 N N . PHE A 1 146 ? 5.200 -5.497 -3.245 1.00 95.75 146 PHE A N 1
ATOM 1161 C CA . PHE A 1 146 ? 4.635 -6.114 -2.057 1.00 95.75 146 PHE A CA 1
ATOM 1162 C C . PHE A 1 146 ? 3.667 -7.211 -2.475 1.00 95.75 146 PHE A C 1
ATOM 1164 O O . PHE A 1 146 ? 2.750 -6.956 -3.256 1.00 95.75 146 PHE A O 1
ATOM 1171 N N . GLU A 1 147 ? 3.845 -8.400 -1.916 1.00 96.31 147 GLU A N 1
ATOM 1172 C CA . GLU A 1 147 ? 2.852 -9.468 -1.938 1.00 96.31 147 GLU A CA 1
ATOM 1173 C C . GLU A 1 147 ? 2.009 -9.385 -0.667 1.00 96.31 147 GLU A C 1
ATOM 1175 O O . GLU A 1 147 ? 2.546 -9.402 0.444 1.00 96.31 147 GLU A O 1
ATOM 1180 N N . LEU A 1 148 ? 0.699 -9.251 -0.840 1.00 96.25 148 LEU A N 1
ATOM 1181 C CA . LEU A 1 148 ? -0.255 -9.017 0.236 1.00 96.25 148 LEU A CA 1
ATOM 1182 C C . LEU A 1 148 ? -0.998 -10.310 0.583 1.00 96.25 148 LEU A C 1
ATOM 1184 O O . LEU A 1 148 ? -1.402 -11.064 -0.303 1.00 96.25 148 LEU A O 1
ATOM 1188 N N . GLY A 1 149 ? -1.161 -10.547 1.882 1.00 95.56 149 GLY A N 1
ATOM 1189 C CA . GLY A 1 149 ? -1.961 -11.633 2.433 1.00 95.56 149 GLY A CA 1
ATOM 1190 C C . GLY A 1 149 ? -3.442 -11.278 2.538 1.00 95.56 149 GLY A C 1
ATOM 1191 O O . GLY A 1 149 ? -3.913 -10.297 1.964 1.00 95.56 149 GLY A O 1
ATOM 1192 N N . GLU A 1 150 ? -4.174 -12.087 3.300 1.00 96.38 150 GLU A N 1
ATOM 1193 C CA . GLU A 1 150 ? -5.605 -11.895 3.530 1.00 96.38 150 GLU A CA 1
ATOM 1194 C C . GLU A 1 150 ? -5.898 -10.564 4.238 1.00 96.38 150 GLU A C 1
ATOM 1196 O O . GLU A 1 150 ? -5.226 -10.182 5.198 1.00 96.38 150 GLU A O 1
ATOM 1201 N N . ALA A 1 151 ? -6.899 -9.839 3.740 1.00 96.12 151 ALA A N 1
ATOM 1202 C CA . ALA A 1 151 ? -7.238 -8.518 4.237 1.00 96.12 151 ALA A CA 1
ATOM 1203 C C . ALA A 1 151 ? -7.866 -8.569 5.633 1.00 96.12 151 ALA A C 1
ATOM 1205 O O . ALA A 1 151 ? -8.815 -9.305 5.888 1.00 96.12 151 ALA A O 1
ATOM 1206 N N . ILE A 1 152 ? -7.408 -7.681 6.509 1.00 95.50 152 ILE A N 1
ATOM 1207 C CA . ILE A 1 152 ? -7.999 -7.438 7.821 1.00 95.50 152 ILE A CA 1
ATOM 1208 C C . ILE A 1 152 ? -8.816 -6.153 7.723 1.00 95.50 152 ILE A C 1
ATOM 1210 O O . ILE A 1 152 ? -8.290 -5.087 7.384 1.00 95.50 152 ILE A O 1
ATOM 1214 N N . ARG A 1 153 ? -10.119 -6.235 8.003 1.00 95.19 153 ARG A N 1
ATOM 1215 C CA . ARG A 1 153 ? -11.000 -5.062 7.985 1.00 95.19 153 ARG A CA 1
ATOM 1216 C C . ARG A 1 153 ? -10.695 -4.155 9.173 1.00 95.19 153 ARG A C 1
ATOM 1218 O O . ARG A 1 153 ? -10.655 -4.611 10.313 1.00 95.19 153 ARG A O 1
ATOM 1225 N N . LEU A 1 154 ? -10.512 -2.865 8.906 1.00 93.44 154 LEU A N 1
ATOM 1226 C CA . LEU A 1 154 ? -10.336 -1.870 9.958 1.00 93.44 154 LEU A CA 1
ATOM 1227 C C . LEU A 1 154 ? -11.693 -1.547 10.608 1.00 93.44 154 LEU A C 1
ATOM 1229 O O . LEU A 1 154 ? -12.680 -1.398 9.880 1.00 93.44 154 LEU A O 1
ATOM 1233 N N . PRO A 1 155 ? -11.761 -1.383 11.944 1.00 91.00 155 PRO A N 1
ATOM 1234 C CA . PRO A 1 155 ? -12.996 -0.985 12.627 1.00 91.00 155 PRO A CA 1
ATOM 1235 C C . PRO A 1 155 ? -13.528 0.368 12.145 1.00 91.00 155 PRO A C 1
ATOM 1237 O O . PRO A 1 155 ? -14.736 0.564 12.029 1.00 91.00 155 PRO A O 1
ATOM 1240 N N . GLN A 1 156 ? -12.618 1.287 11.814 1.00 91.31 156 GLN A N 1
ATOM 1241 C CA . GLN A 1 156 ? -12.925 2.561 11.175 1.00 91.31 156 GLN A CA 1
ATOM 1242 C C . GLN A 1 156 ? -12.003 2.774 9.978 1.00 91.31 156 GLN A C 1
ATOM 1244 O O . GLN A 1 156 ? -10.803 2.508 10.041 1.00 91.31 156 GLN A O 1
ATOM 1249 N N . ALA A 1 157 ? -12.565 3.264 8.873 1.00 91.38 157 ALA A N 1
ATOM 1250 C CA . ALA A 1 157 ? -11.773 3.560 7.690 1.00 91.38 157 ALA A CA 1
ATOM 1251 C C . ALA A 1 157 ? -10.848 4.753 7.953 1.00 91.38 157 ALA A C 1
ATOM 1253 O O . ALA A 1 157 ? -11.298 5.800 8.422 1.00 91.38 157 ALA A O 1
ATOM 1254 N N . VAL A 1 158 ? -9.575 4.639 7.574 1.00 90.06 158 VAL A N 1
ATOM 1255 C CA . VAL A 1 158 ? -8.656 5.778 7.650 1.00 90.06 158 VAL A CA 1
ATOM 1256 C C . VAL A 1 158 ? -8.990 6.735 6.517 1.00 90.06 158 VAL A C 1
ATOM 1258 O O . VAL A 1 158 ? -8.862 6.382 5.343 1.00 90.06 158 VAL A O 1
ATOM 1261 N N . ILE A 1 159 ? -9.419 7.944 6.870 1.00 88.88 159 ILE A N 1
ATOM 1262 C CA . ILE A 1 159 ? -9.796 8.987 5.914 1.00 88.88 159 ILE A CA 1
ATOM 1263 C C . ILE A 1 159 ? -8.599 9.907 5.673 1.00 88.88 159 ILE A C 1
ATOM 1265 O O . ILE A 1 159 ? -7.982 10.409 6.616 1.00 88.88 159 ILE A O 1
ATOM 1269 N N . LYS A 1 160 ? -8.297 10.145 4.398 1.00 84.88 160 LYS A N 1
ATOM 1270 C CA . LYS A 1 160 ? -7.296 11.103 3.929 1.00 84.88 160 LYS A CA 1
ATOM 1271 C C . LYS A 1 160 ? -7.957 12.058 2.926 1.00 84.88 160 LYS A C 1
ATOM 1273 O O . LYS A 1 160 ? -8.684 11.575 2.060 1.00 84.88 160 LYS A O 1
ATOM 1278 N N . PRO A 1 161 ? -7.673 13.370 2.960 1.00 83.69 161 PRO A N 1
ATOM 1279 C CA . PRO A 1 161 ? -8.059 14.271 1.878 1.00 83.69 161 PRO A CA 1
ATOM 1280 C C . PRO A 1 161 ? -7.523 13.781 0.528 1.00 83.69 161 PRO A C 1
ATOM 1282 O O . PRO A 1 161 ? -6.368 13.346 0.418 1.00 83.69 161 PRO A O 1
ATOM 1285 N N . ASN A 1 162 ? -8.358 13.827 -0.502 1.00 80.00 162 ASN A N 1
ATOM 1286 C CA . ASN A 1 162 ? -7.954 13.458 -1.844 1.00 80.00 162 ASN A CA 1
ATOM 1287 C C . ASN A 1 162 ? -7.070 14.567 -2.422 1.00 80.00 162 ASN A C 1
ATOM 1289 O O . ASN A 1 162 ? -7.517 15.684 -2.661 1.00 80.00 162 ASN A O 1
ATOM 1293 N N . THR A 1 163 ? -5.790 14.262 -2.599 1.00 73.62 163 THR A N 1
ATOM 1294 C CA . THR A 1 163 ? -4.779 15.200 -3.086 1.00 73.62 163 THR A CA 1
ATOM 1295 C C . THR A 1 163 ? -3.979 14.530 -4.191 1.00 73.62 163 THR A C 1
ATOM 1297 O O . THR A 1 163 ? -3.803 13.312 -4.193 1.00 73.62 163 THR A O 1
ATOM 1300 N N . THR A 1 164 ? -3.474 15.322 -5.135 1.00 68.44 164 THR A N 1
ATOM 1301 C CA . THR A 1 164 ? -2.638 14.821 -6.239 1.00 68.44 164 THR A CA 1
ATOM 1302 C C . THR A 1 164 ? -1.260 14.357 -5.767 1.00 68.44 164 THR A C 1
ATOM 1304 O O . THR A 1 164 ? -0.613 13.550 -6.436 1.00 68.44 164 THR A O 1
ATOM 1307 N N . ALA A 1 165 ? -0.811 14.845 -4.610 1.00 70.44 165 ALA A N 1
ATOM 1308 C CA . ALA A 1 165 ? 0.443 14.440 -4.008 1.00 70.44 165 ALA A CA 1
ATOM 1309 C C . ALA A 1 165 ? 0.348 13.028 -3.409 1.00 70.44 165 ALA A C 1
ATOM 1311 O O . ALA A 1 165 ? -0.613 12.661 -2.732 1.00 70.44 165 ALA A O 1
ATOM 1312 N N . PHE A 1 166 ? 1.389 12.236 -3.659 1.00 72.12 166 PHE A N 1
ATOM 1313 C CA . PHE A 1 166 ? 1.563 10.934 -3.032 1.00 72.12 166 PHE A CA 1
ATOM 1314 C C . PHE A 1 166 ? 1.996 11.115 -1.577 1.00 72.12 166 PHE A C 1
ATOM 1316 O O . PHE A 1 166 ? 3.004 11.771 -1.311 1.00 72.12 166 PHE A O 1
ATOM 1323 N N . TYR A 1 167 ? 1.281 10.473 -0.657 1.00 73.19 167 TYR A N 1
ATOM 1324 C CA . TYR A 1 167 ? 1.648 10.427 0.750 1.00 73.19 167 TYR A CA 1
ATOM 1325 C C . TYR A 1 167 ? 1.769 8.990 1.229 1.00 73.19 167 TYR A C 1
ATOM 1327 O O . TYR A 1 167 ? 0.959 8.128 0.879 1.00 73.19 167 TYR A O 1
ATOM 1335 N N . PHE A 1 168 ? 2.743 8.769 2.103 1.00 82.81 168 PHE A N 1
ATOM 1336 C CA . PHE A 1 168 ? 2.764 7.594 2.950 1.00 82.81 168 PHE A CA 1
ATOM 1337 C C . PHE A 1 168 ? 3.157 7.956 4.374 1.00 82.81 168 PHE A C 1
ATOM 1339 O O . PHE A 1 168 ? 3.783 8.989 4.610 1.00 82.81 168 PHE A O 1
ATOM 1346 N N . ARG A 1 169 ? 2.776 7.098 5.315 1.00 83.62 169 ARG A N 1
ATOM 1347 C CA . ARG A 1 169 ? 3.244 7.118 6.698 1.00 83.62 169 ARG A CA 1
ATOM 1348 C C . ARG A 1 169 ? 3.589 5.703 7.126 1.00 83.62 169 ARG A C 1
ATOM 1350 O O . ARG A 1 169 ? 3.035 4.734 6.607 1.00 83.62 169 ARG A O 1
ATOM 1357 N N . LEU A 1 170 ? 4.489 5.611 8.088 1.00 85.69 170 LEU A N 1
ATOM 1358 C CA . LEU A 1 170 ? 4.691 4.397 8.854 1.00 85.69 170 LEU A CA 1
ATOM 1359 C C . LEU A 1 170 ? 4.019 4.581 10.206 1.00 85.69 170 LEU A C 1
ATOM 1361 O O . LEU A 1 170 ? 4.103 5.648 10.808 1.00 85.69 170 LEU A O 1
ATOM 1365 N N . THR A 1 171 ? 3.314 3.554 10.642 1.00 86.75 171 THR A N 1
ATOM 1366 C CA . THR A 1 171 ? 2.575 3.543 11.900 1.00 86.75 171 THR A CA 1
ATOM 1367 C C . THR A 1 171 ? 2.564 2.128 12.472 1.00 86.75 171 THR A C 1
ATOM 1369 O O . THR A 1 171 ? 3.219 1.236 11.934 1.00 86.75 171 THR A O 1
ATOM 1372 N N . GLN A 1 172 ? 1.843 1.912 13.564 1.00 87.50 172 GLN A N 1
ATOM 1373 C CA . GLN A 1 172 ? 1.613 0.586 14.130 1.00 87.50 172 GLN A CA 1
ATOM 1374 C C . GLN A 1 172 ? 0.241 0.068 13.698 1.00 87.50 172 GLN A C 1
ATOM 1376 O O . GLN A 1 172 ? -0.692 0.854 13.524 1.00 87.50 172 GLN A O 1
ATOM 1381 N N . LEU A 1 173 ? 0.091 -1.251 13.573 1.00 87.50 173 LEU A N 1
ATOM 1382 C CA . LEU A 1 173 ? -1.207 -1.859 13.264 1.00 87.50 173 LEU A CA 1
ATOM 1383 C C . LEU A 1 173 ? -2.285 -1.439 14.280 1.00 87.50 173 LEU A C 1
ATOM 1385 O O . LEU A 1 173 ? -3.397 -1.076 13.894 1.00 87.50 173 LEU A O 1
ATOM 1389 N N . SER A 1 174 ? -1.923 -1.413 15.564 1.00 85.75 174 SER A N 1
ATOM 1390 C CA . SER A 1 174 ? -2.789 -1.006 16.676 1.00 85.75 174 SER A CA 1
ATOM 1391 C C . SER A 1 174 ? -3.382 0.395 16.491 1.00 85.75 174 SER A C 1
ATOM 1393 O O . SER A 1 174 ? -4.565 0.597 16.756 1.00 85.75 174 SER A O 1
ATOM 1395 N N . ALA A 1 175 ? -2.607 1.350 15.967 1.00 86.00 175 ALA A N 1
ATOM 1396 C CA . ALA A 1 175 ? -3.072 2.708 15.683 1.00 86.00 175 ALA A CA 1
ATOM 1397 C C . ALA A 1 175 ? -4.193 2.722 14.628 1.00 86.00 175 ALA A C 1
ATOM 1399 O O . ALA A 1 175 ? -5.165 3.469 14.761 1.00 86.00 175 ALA A O 1
ATOM 1400 N N . LEU A 1 176 ? -4.089 1.867 13.603 1.00 86.50 176 LEU A N 1
ATOM 1401 C CA . LEU A 1 176 ? -5.143 1.719 12.595 1.00 86.50 176 LEU A CA 1
ATOM 1402 C C . LEU A 1 176 ? -6.376 1.012 13.166 1.00 86.50 176 LEU A C 1
ATOM 1404 O O . LEU A 1 176 ? -7.503 1.397 12.865 1.00 86.50 176 LEU A O 1
ATOM 1408 N N . GLN A 1 177 ? -6.175 -0.001 14.010 1.00 85.31 177 GLN A N 1
ATOM 1409 C CA . GLN A 1 177 ? -7.264 -0.738 14.659 1.00 85.31 177 GLN A CA 1
ATOM 1410 C C . GLN A 1 177 ? -8.052 0.131 15.647 1.00 85.31 177 GLN A C 1
ATOM 1412 O O . GLN A 1 177 ? -9.260 -0.035 15.774 1.00 85.31 177 GLN A O 1
ATOM 1417 N N . GLN A 1 178 ? -7.402 1.105 16.285 1.00 84.62 178 GLN A N 1
ATOM 1418 C CA . GLN A 1 178 ? -8.052 2.099 17.146 1.00 84.62 178 GLN A CA 1
ATOM 1419 C C . GLN A 1 178 ? -8.832 3.172 16.364 1.00 84.62 178 GLN A C 1
ATOM 1421 O O . GLN A 1 178 ? -9.493 4.009 16.973 1.00 84.62 178 GLN A O 1
ATOM 1426 N N . GLY A 1 179 ? -8.771 3.174 15.026 1.00 77.00 179 GLY A N 1
ATOM 1427 C CA . GLY A 1 179 ? -9.510 4.124 14.192 1.00 77.00 179 GLY A CA 1
ATOM 1428 C C . GLY A 1 179 ? -8.900 5.526 14.143 1.00 77.00 179 GLY A C 1
ATOM 1429 O O . GLY A 1 179 ? -9.602 6.501 13.870 1.00 77.00 179 GLY A O 1
ATOM 1430 N N . LEU A 1 180 ? -7.593 5.665 14.392 1.00 75.12 180 LEU A N 1
ATOM 1431 C CA . LEU A 1 180 ? -6.936 6.964 14.275 1.00 75.12 180 LEU A CA 1
ATOM 1432 C C . LEU A 1 180 ? -6.990 7.469 12.824 1.00 75.12 180 LEU A C 1
ATOM 1434 O O . LEU A 1 180 ? -6.631 6.772 11.871 1.00 75.12 180 LEU A O 1
ATOM 1438 N N . SER A 1 181 ? -7.434 8.717 12.652 1.00 71.94 181 SER A N 1
ATOM 1439 C CA . SER A 1 181 ? -7.451 9.381 11.347 1.00 71.94 181 SER A CA 1
ATOM 1440 C C . SER A 1 181 ? -6.029 9.644 10.845 1.00 71.94 181 SER A C 1
ATOM 1442 O O . SER A 1 181 ? -5.092 9.736 11.636 1.00 71.94 181 SER A O 1
ATOM 1444 N N . TRP A 1 182 ? -5.858 9.839 9.530 1.00 76.00 182 TRP A N 1
ATOM 1445 C CA . TRP A 1 182 ? -4.540 10.056 8.913 1.00 76.00 182 TRP A CA 1
ATOM 1446 C C . TRP A 1 182 ? -3.701 11.137 9.616 1.00 76.00 182 TRP A C 1
ATOM 1448 O O . TRP A 1 182 ? -2.491 10.984 9.776 1.00 76.00 182 TRP A O 1
ATOM 1458 N N . ALA A 1 183 ? -4.342 12.230 10.043 1.00 74.19 183 ALA A N 1
ATOM 1459 C CA . ALA A 1 183 ? -3.691 13.348 10.727 1.00 74.19 183 ALA A CA 1
ATOM 1460 C C . ALA A 1 183 ? -3.213 13.003 12.147 1.00 74.19 183 ALA A C 1
ATOM 1462 O O . ALA A 1 183 ? -2.279 13.629 12.639 1.00 74.19 183 ALA A O 1
ATOM 1463 N N . ARG A 1 184 ? -3.848 12.019 12.792 1.00 73.44 184 ARG A N 1
ATOM 1464 C CA . ARG A 1 184 ? -3.545 11.560 14.154 1.00 73.44 184 ARG A CA 1
ATOM 1465 C C . ARG A 1 184 ? -2.633 10.338 14.189 1.00 73.44 184 ARG A C 1
ATOM 1467 O O . ARG A 1 184 ? -2.266 9.901 15.274 1.00 73.44 184 ARG A O 1
ATOM 1474 N N . LEU A 1 185 ? -2.271 9.779 13.032 1.00 74.06 185 LEU A N 1
ATOM 1475 C CA . LEU A 1 185 ? -1.282 8.711 12.991 1.00 74.06 185 LEU A CA 1
ATOM 1476 C C . LEU A 1 185 ? 0.064 9.267 13.461 1.00 74.06 185 LEU A C 1
ATOM 1478 O O . LEU A 1 185 ? 0.506 10.284 12.902 1.00 74.06 185 LEU A O 1
ATOM 1482 N N . PRO A 1 186 ? 0.716 8.615 14.444 1.00 62.84 186 PRO A N 1
ATOM 1483 C CA . PRO A 1 186 ? 2.016 9.054 14.922 1.00 62.84 186 PRO A CA 1
ATOM 1484 C C . PRO A 1 186 ? 2.971 9.176 13.734 1.00 62.84 186 PRO A C 1
ATOM 1486 O O . PRO A 1 186 ? 2.902 8.395 12.777 1.00 62.84 186 PRO A O 1
ATOM 1489 N N . ALA A 1 187 ? 3.828 10.196 13.763 1.00 54.25 187 ALA A N 1
ATOM 1490 C CA . ALA A 1 187 ? 4.975 10.200 12.871 1.00 54.25 187 ALA A CA 1
ATOM 1491 C C . ALA A 1 187 ? 5.817 8.948 13.177 1.00 54.25 187 ALA A C 1
ATOM 1493 O O . ALA A 1 187 ? 5.807 8.479 14.317 1.00 54.25 187 ALA A O 1
ATOM 1494 N N . PRO A 1 188 ? 6.524 8.377 12.193 1.00 50.09 188 PRO A N 1
ATOM 1495 C CA . PRO A 1 188 ? 7.510 7.364 12.515 1.00 50.09 188 PRO A CA 1
ATOM 1496 C C . PRO A 1 188 ? 8.555 7.967 13.456 1.00 50.09 188 PRO A C 1
ATOM 1498 O O . PRO A 1 188 ? 9.342 8.816 13.038 1.00 50.09 188 PRO A O 1
ATOM 1501 N N . ASP A 1 189 ? 8.549 7.535 14.718 1.00 45.56 189 ASP A N 1
ATOM 1502 C CA . ASP A 1 189 ? 9.641 7.790 15.650 1.00 45.56 189 ASP A CA 1
ATOM 1503 C C . ASP A 1 189 ? 10.847 6.984 15.174 1.00 45.56 189 ASP A C 1
ATOM 1505 O O . ASP A 1 189 ? 11.000 5.796 15.454 1.00 45.56 189 ASP A O 1
ATOM 1509 N N . TRP A 1 190 ? 11.710 7.641 14.406 1.00 47.44 190 TRP A N 1
ATOM 1510 C CA . TRP A 1 190 ? 12.994 7.098 13.968 1.00 47.44 190 TRP A CA 1
ATOM 1511 C C . TRP A 1 190 ? 14.059 7.140 15.065 1.00 47.44 190 TRP A C 1
ATOM 1513 O O . TRP A 1 190 ? 15.245 7.055 14.750 1.00 47.44 190 TRP A O 1
ATOM 1523 N N . HIS A 1 191 ? 13.676 7.314 16.333 1.00 39.75 191 HIS A N 1
ATOM 1524 C CA . HIS A 1 191 ? 14.636 7.405 17.422 1.00 39.75 191 HIS A CA 1
ATOM 1525 C C . HIS A 1 191 ? 15.498 6.140 17.462 1.00 39.75 191 HIS A C 1
ATOM 1527 O O . HIS A 1 191 ? 15.043 5.058 17.822 1.00 39.75 191 HIS A O 1
ATOM 1533 N N . HIS A 1 192 ? 16.756 6.313 17.051 1.00 38.81 192 HIS A N 1
ATOM 1534 C CA . HIS A 1 192 ? 17.849 5.373 17.225 1.00 38.81 192 HIS A CA 1
ATOM 1535 C C . HIS A 1 192 ? 17.901 4.934 18.697 1.00 38.81 192 HIS A C 1
ATOM 1537 O O . HIS A 1 192 ? 18.204 5.769 19.554 1.00 38.81 192 HIS A O 1
ATOM 1543 N N . PRO A 1 193 ? 17.671 3.655 19.037 1.00 38.62 193 PRO A N 1
ATOM 1544 C CA . PRO A 1 193 ? 18.203 3.139 20.279 1.00 38.62 193 PRO A CA 1
ATOM 1545 C C . PRO A 1 193 ? 19.710 2.953 20.062 1.00 38.62 193 PRO A C 1
ATOM 1547 O O . PRO A 1 193 ? 20.120 2.156 19.222 1.00 38.62 193 PRO A O 1
ATOM 1550 N N . ALA A 1 194 ? 20.496 3.714 20.828 1.00 41.00 194 ALA A N 1
ATOM 1551 C CA . ALA A 1 194 ? 21.960 3.779 20.854 1.00 41.00 194 ALA A CA 1
ATOM 1552 C C . ALA A 1 194 ? 22.614 4.636 19.758 1.00 41.00 194 ALA A C 1
ATOM 1554 O O . ALA A 1 194 ? 23.005 4.096 18.740 1.00 41.00 194 ALA A O 1
ATOM 1555 N N . GLU A 1 195 ? 22.762 5.946 20.012 1.00 37.72 195 GLU A N 1
ATOM 1556 C CA . GLU A 1 195 ? 24.022 6.723 19.890 1.00 37.72 195 GLU A CA 1
ATOM 1557 C C . GLU A 1 195 ? 23.905 8.012 20.739 1.00 37.72 195 GLU A C 1
ATOM 1559 O O . GLU A 1 195 ? 23.989 9.134 20.255 1.00 37.72 195 GLU A O 1
ATOM 1564 N N . HIS A 1 196 ? 23.652 7.866 22.041 1.00 43.44 196 HIS A N 1
ATOM 1565 C CA . HIS A 1 196 ? 23.782 8.963 23.009 1.00 43.44 196 HIS A CA 1
ATOM 1566 C C . HIS A 1 196 ? 24.556 8.477 24.233 1.00 43.44 196 HIS A C 1
ATOM 1568 O O . HIS A 1 196 ? 24.038 8.461 25.340 1.00 43.44 196 HIS A O 1
ATOM 1574 N N . THR A 1 197 ? 25.813 8.096 24.017 1.00 47.59 197 THR A N 1
ATOM 1575 C CA . THR A 1 197 ? 26.867 8.179 25.033 1.00 47.59 197 THR A CA 1
ATOM 1576 C C . THR A 1 197 ? 28.166 8.457 24.289 1.00 47.59 197 THR A C 1
ATOM 1578 O O . THR A 1 197 ? 28.530 7.710 23.387 1.00 47.59 197 THR A O 1
ATOM 1581 N N . THR A 1 198 ? 28.869 9.512 24.707 1.00 47.06 198 THR A N 1
ATOM 1582 C CA . THR A 1 198 ? 30.191 9.969 24.225 1.00 47.06 198 THR A CA 1
ATOM 1583 C C . THR A 1 198 ? 30.195 11.078 23.167 1.00 47.06 198 THR A C 1
ATOM 1585 O O . THR A 1 198 ? 30.825 10.943 22.130 1.00 47.06 198 THR A O 1
ATOM 1588 N N . GLN A 1 199 ? 29.592 12.236 23.472 1.00 41.91 199 GLN A N 1
ATOM 1589 C CA . GLN A 1 199 ? 30.196 13.527 23.085 1.00 41.91 199 GLN A CA 1
ATOM 1590 C C . GLN A 1 199 ? 29.660 14.721 23.896 1.00 41.91 199 GLN A C 1
ATOM 1592 O O . GLN A 1 199 ? 29.208 15.728 23.365 1.00 41.91 199 GLN A O 1
ATOM 1597 N N . ARG A 1 200 ? 29.713 14.625 25.226 1.00 39.16 200 ARG A N 1
ATOM 1598 C CA . ARG A 1 200 ? 29.619 15.779 26.134 1.00 39.16 200 ARG A CA 1
ATOM 1599 C C . ARG A 1 200 ? 30.521 15.501 27.327 1.00 39.16 200 ARG A C 1
ATOM 1601 O O . ARG A 1 200 ? 30.066 14.907 28.290 1.00 39.16 200 ARG A O 1
ATOM 1608 N N . ASN A 1 201 ? 31.811 15.803 27.164 1.00 44.25 201 ASN A N 1
ATOM 1609 C CA . ASN A 1 201 ? 32.787 16.126 28.219 1.00 44.25 201 ASN A CA 1
ATOM 1610 C C . ASN A 1 201 ? 34.170 16.409 27.595 1.00 44.25 201 ASN A C 1
ATOM 1612 O O . ASN A 1 201 ? 35.162 15.791 27.951 1.00 44.25 201 ASN A O 1
ATOM 1616 N N . GLN A 1 202 ? 34.241 17.344 26.644 1.00 42.69 202 GLN A N 1
ATOM 1617 C CA . GLN A 1 202 ? 35.490 18.023 26.257 1.00 42.69 202 GLN A CA 1
ATOM 1618 C C . GLN A 1 202 ? 35.179 19.472 25.853 1.00 42.69 202 GLN A C 1
ATOM 1620 O O . GLN A 1 202 ? 35.451 19.908 24.743 1.00 42.69 202 GLN A O 1
ATOM 1625 N N . ALA A 1 203 ? 34.528 20.211 26.751 1.00 44.59 203 ALA A N 1
ATOM 1626 C CA . ALA A 1 203 ? 34.368 21.661 26.621 1.00 44.59 203 ALA A CA 1
ATOM 1627 C C . ALA A 1 203 ? 34.222 22.329 27.997 1.00 44.59 203 ALA A C 1
ATOM 1629 O O . ALA A 1 203 ? 33.408 23.225 28.170 1.00 44.59 203 ALA A O 1
ATOM 1630 N N . ASN A 1 204 ? 34.973 21.852 28.997 1.00 41.53 204 ASN A N 1
ATOM 1631 C CA . ASN A 1 204 ? 35.128 22.568 30.267 1.00 41.53 204 ASN A CA 1
ATOM 1632 C C . ASN A 1 204 ? 36.480 22.270 30.934 1.00 41.53 204 ASN A C 1
ATOM 1634 O O . ASN A 1 204 ? 36.575 21.989 32.124 1.00 41.53 204 ASN A O 1
ATOM 1638 N N . LEU A 1 205 ? 37.545 22.324 30.134 1.00 46.41 205 LEU A N 1
ATOM 1639 C CA . LEU A 1 205 ? 38.916 22.327 30.634 1.00 46.41 205 LEU A CA 1
ATOM 1640 C C . LEU A 1 205 ? 39.701 23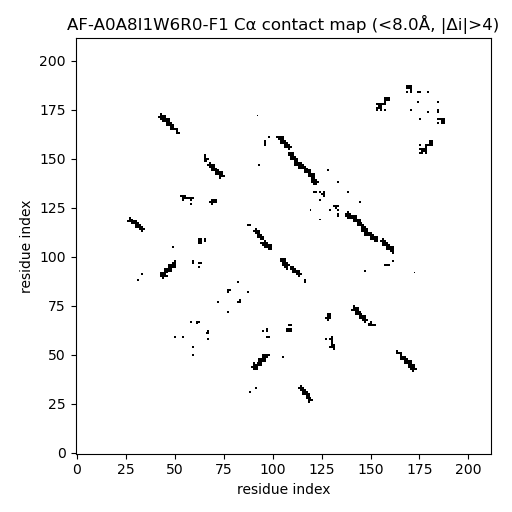.450 29.951 1.00 46.41 205 LEU A C 1
ATOM 1642 O O . LEU A 1 205 ? 40.598 23.177 29.168 1.00 46.41 205 LEU A O 1
ATOM 1646 N N . LEU A 1 206 ? 39.297 24.703 30.185 1.00 43.09 206 LEU A N 1
ATOM 1647 C CA . LEU A 1 206 ? 40.105 25.904 29.925 1.00 43.09 206 LEU A CA 1
ATOM 1648 C C . LEU A 1 206 ? 39.370 27.162 30.417 1.00 43.09 206 LEU A C 1
ATOM 1650 O O . LEU A 1 206 ? 38.894 27.941 29.606 1.00 43.09 206 LEU A O 1
ATOM 1654 N N . LEU A 1 207 ? 39.261 27.354 31.741 1.00 41.38 207 LEU A N 1
ATOM 1655 C CA . LEU A 1 207 ? 39.280 28.700 32.345 1.00 41.38 207 LEU A CA 1
ATOM 1656 C C . LEU A 1 207 ? 39.406 28.663 33.882 1.00 41.38 207 LEU A C 1
ATOM 1658 O O . LEU A 1 207 ? 38.490 29.043 34.597 1.00 41.38 207 LEU A O 1
ATOM 1662 N N . VAL A 1 208 ? 40.551 28.229 34.412 1.00 43.16 208 VAL A N 1
ATOM 1663 C CA . VAL A 1 208 ? 40.978 28.639 35.765 1.00 43.16 208 VAL A CA 1
ATOM 1664 C C . VAL A 1 208 ? 42.493 28.783 35.763 1.00 43.16 208 VAL A C 1
ATOM 1666 O O . VAL A 1 208 ? 43.182 27.849 36.153 1.00 43.16 208 VAL A O 1
ATOM 1669 N N . ARG A 1 209 ? 43.010 29.927 35.298 1.00 40.16 209 ARG A N 1
ATOM 1670 C CA . ARG A 1 209 ? 44.278 30.532 35.753 1.00 40.16 209 ARG A CA 1
ATOM 1671 C C . ARG A 1 209 ? 44.209 32.044 35.515 1.00 40.16 209 ARG A C 1
ATOM 1673 O O . ARG A 1 209 ? 43.775 32.455 34.447 1.00 40.16 209 ARG A O 1
ATOM 1680 N N . HIS A 1 210 ? 44.685 32.801 36.505 1.00 38.56 210 HIS A N 1
ATOM 1681 C CA . HIS A 1 210 ? 44.818 34.265 36.599 1.00 38.56 210 HIS A CA 1
ATOM 1682 C C . HIS A 1 210 ? 43.684 35.034 37.289 1.00 38.56 210 HIS A C 1
ATOM 1684 O O . HIS A 1 210 ? 42.935 35.760 36.652 1.00 38.56 210 HIS A O 1
ATOM 1690 N N . THR A 1 211 ? 43.677 34.964 38.623 1.00 39.62 211 THR A N 1
ATOM 1691 C CA . THR A 1 211 ? 43.714 36.164 39.481 1.00 39.62 211 THR A CA 1
ATOM 1692 C C . THR A 1 211 ? 44.513 35.823 40.738 1.00 39.62 211 THR A C 1
ATOM 1694 O O . THR A 1 211 ? 44.127 34.922 41.484 1.00 39.62 211 THR A O 1
ATOM 1697 N N . GLY A 1 212 ? 45.635 36.512 40.911 1.00 41.09 212 GLY A N 1
ATOM 1698 C CA . GLY A 1 212 ? 46.630 36.361 41.968 1.00 41.09 212 GLY A CA 1
ATOM 1699 C C . GLY A 1 212 ? 47.856 37.147 41.555 1.00 41.09 212 GLY A C 1
ATOM 1700 O O . GLY A 1 212 ? 48.512 36.677 40.600 1.00 41.09 212 GLY A O 1
#

Secondary structure (DSSP, 8-state):
----PPPP-----------GGGGSGGGTT-EEEPPS----SS--EEEEEEPPSS--HHHHHHHHTT---EEEEEHHHHHTTT--HHHHTT--EEEEEEE-SSTTEEEEEEEEEEEEEEEEEGGGS-HHHHSSPPPGGGTT-EEEEEEE-SPEEEEEEEEEE--SS--EEEEEHHHHHTT--GGGSPP-----SS--SSSSSSSSSS------

Sequence (212 aa):
MPIAATPTTEPTSVASVTPITERASRHEHTCYRHAQRSSSVNPELTLIVSSVHKRDPRYATAFREGRARWYHMPVSTSRRQGMFTRQMAQIRYCAVAVPVNDPTVQKAFFVYPVLSIRLTAREKLSREQTGSQTPPALGEQQYWLFELGEAIRLPQAVIKPNTTAFYFRLTQLSALQQGLSWARLPAPDWHHPAEHTTQRNQANLLLVRHTG

pLDDT: mean 73.35, std 20.85, range [35.19, 96.5]

Foldseek 3Di:
DDDDDDDDDDDDDDDDDDDPPVPVPPQAWDKQFDDDDDPDPDFQKEKEKEDAPDFAVVQLVCQVVQNQFKDKDFPVVCVVVVRDPVNVSRHQKYWYFGDDPPQFKTWTFWIWGWRMKTKHFPLPDDCSRYRDDDDPVRRRTIMIMTGTHGIDTAPAIAIDTDDNDIDMAIAGPVCRNVVPHPVRGDHPPPDDPDDPDDDPDDPPPDDDDDDD

Organism: Plesiomonas shigelloides (NCBI:txid703)

Solvent-accessible surface area (backbone atoms only — not comparable to full-atom values): 12963 Å² total; per-residue (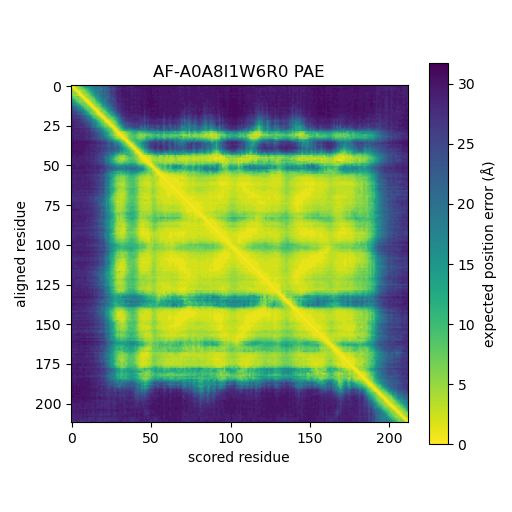Å²): 140,87,84,82,89,82,82,90,79,80,87,82,82,78,81,79,82,76,72,85,73,72,75,75,70,74,64,68,71,50,68,42,72,53,74,86,80,74,96,59,94,63,73,53,28,19,39,38,34,47,65,63,87,90,50,41,67,67,49,52,45,22,43,76,69,48,64,42,49,48,46,64,47,51,46,68,63,38,48,78,69,74,43,46,72,75,58,59,67,54,47,41,27,40,28,50,22,28,80,52,94,54,80,65,33,20,40,18,46,28,38,21,41,38,43,32,42,31,40,39,42,38,59,81,51,50,47,82,47,62,21,42,78,72,56,80,95,45,30,82,44,52,22,40,39,34,36,38,40,76,50,41,76,38,82,35,58,33,51,38,76,53,60,93,70,79,49,72,48,44,41,43,51,66,52,46,55,72,42,45,40,59,89,68,49,59,74,68,80,78,75,70,86,82,87,88,80,90,89,87,86,88,85,83,88,85,87,86,83,90,90,132